Protein AF-A0A2G6KVV3-F1 (afdb_monomer_lite)

Structure (mmCIF, N/CA/C/O backbone):
data_AF-A0A2G6KVV3-F1
#
_entry.id   AF-A0A2G6KVV3-F1
#
loop_
_atom_site.group_PDB
_atom_site.id
_atom_site.type_symbol
_atom_site.label_atom_id
_atom_site.label_alt_id
_atom_site.label_comp_id
_atom_site.label_asym_id
_atom_site.label_entity_id
_atom_site.label_seq_id
_atom_site.pdbx_PDB_ins_code
_atom_site.Cartn_x
_atom_site.Cartn_y
_atom_site.Cartn_z
_atom_site.occupancy
_atom_site.B_iso_or_equiv
_atom_site.auth_seq_id
_atom_site.auth_comp_id
_atom_site.auth_asym_id
_atom_site.auth_atom_id
_atom_site.pdbx_PDB_model_num
ATOM 1 N N . MET A 1 1 ? 3.567 11.880 -24.556 1.00 54.66 1 MET A N 1
ATOM 2 C CA . MET A 1 1 ? 2.938 10.608 -24.126 1.00 54.66 1 MET A CA 1
ATOM 3 C C . MET A 1 1 ? 2.765 10.508 -22.610 1.00 54.66 1 MET A C 1
ATOM 5 O O . MET A 1 1 ? 1.659 10.240 -22.166 1.00 54.66 1 MET A O 1
ATOM 9 N N . THR A 1 2 ? 3.787 10.798 -21.799 1.00 61.81 2 THR A N 1
ATOM 10 C CA . THR A 1 2 ? 3.708 10.723 -20.322 1.00 61.81 2 THR A CA 1
ATOM 11 C C . THR A 1 2 ? 2.673 11.666 -19.694 1.00 61.81 2 THR A C 1
ATOM 13 O O . THR A 1 2 ? 1.927 11.242 -18.823 1.00 61.81 2 THR A O 1
ATOM 16 N N . VAL A 1 3 ? 2.549 12.910 -20.173 1.00 68.25 3 VAL A N 1
ATOM 17 C CA . VAL A 1 3 ? 1.549 13.878 -19.667 1.00 68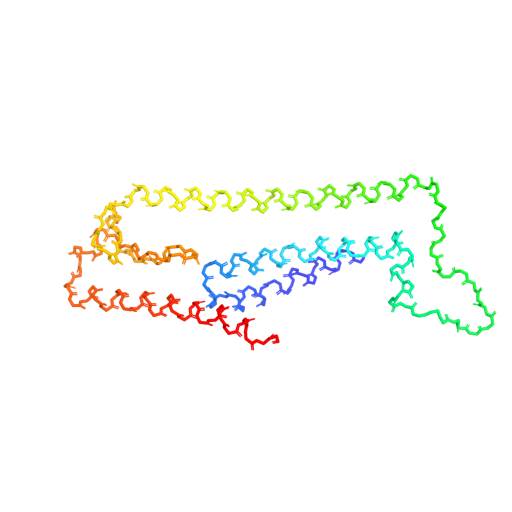.25 3 VAL A CA 1
ATOM 18 C C . VAL A 1 3 ? 0.112 13.406 -19.916 1.00 68.25 3 VAL A C 1
ATOM 20 O O . VAL A 1 3 ? -0.732 13.504 -19.029 1.00 68.25 3 VAL A O 1
ATOM 23 N N . VAL A 1 4 ? -0.154 12.827 -21.091 1.00 72.44 4 VAL A N 1
ATOM 24 C CA . VAL A 1 4 ? -1.471 12.272 -21.446 1.00 72.44 4 VAL A CA 1
ATOM 25 C C . VAL A 1 4 ? -1.809 11.081 -20.552 1.00 72.44 4 VAL A C 1
ATOM 27 O O . VAL A 1 4 ? -2.915 11.016 -20.027 1.00 72.44 4 VAL A O 1
ATOM 30 N N . ALA A 1 5 ? -0.848 10.186 -20.302 1.00 67.88 5 ALA A N 1
ATOM 31 C CA . ALA A 1 5 ? -1.025 9.059 -19.387 1.00 67.88 5 ALA A CA 1
ATOM 32 C C . ALA A 1 5 ? -1.279 9.513 -17.937 1.00 67.88 5 ALA A C 1
ATOM 34 O O . ALA A 1 5 ? -2.155 8.967 -17.266 1.00 67.88 5 ALA A O 1
ATOM 35 N N . SER A 1 6 ? -0.572 10.545 -17.465 1.00 71.50 6 SER A N 1
ATOM 36 C CA . SER A 1 6 ? -0.787 11.127 -16.134 1.00 71.50 6 SER A CA 1
ATOM 37 C C . SER A 1 6 ? -2.170 11.768 -15.996 1.00 71.50 6 SER A C 1
ATOM 39 O O . SER A 1 6 ? -2.826 11.578 -14.974 1.00 71.50 6 SER A O 1
ATOM 41 N N . LEU A 1 7 ? -2.648 12.475 -17.026 1.00 78.25 7 LEU A N 1
ATOM 42 C CA . LEU A 1 7 ? -3.992 13.065 -17.058 1.00 78.25 7 LEU A CA 1
ATOM 43 C C . LEU A 1 7 ? -5.090 11.996 -17.100 1.00 78.25 7 LEU A C 1
ATOM 45 O O . LEU A 1 7 ? -6.064 12.090 -16.355 1.00 78.25 7 LEU A O 1
ATOM 49 N N . LEU A 1 8 ? -4.910 10.945 -17.905 1.00 82.00 8 LEU A N 1
ATOM 50 C CA . LEU A 1 8 ? -5.819 9.795 -17.946 1.00 82.00 8 LEU A CA 1
ATOM 51 C C . LEU A 1 8 ? -5.883 9.089 -16.589 1.00 82.00 8 LEU A C 1
ATOM 53 O O . LEU A 1 8 ? -6.966 8.787 -16.096 1.00 82.00 8 LEU A O 1
ATOM 57 N N . SER A 1 9 ? -4.732 8.886 -15.948 1.00 76.31 9 SER A N 1
ATOM 58 C CA . SER A 1 9 ? -4.656 8.295 -14.612 1.00 76.31 9 SER A CA 1
ATOM 59 C C . SER A 1 9 ? -5.296 9.201 -13.549 1.00 76.31 9 SER A C 1
ATOM 61 O O . SER A 1 9 ? -5.998 8.722 -12.660 1.00 76.31 9 SER A O 1
ATOM 63 N N . ALA A 1 10 ? -5.159 10.524 -13.657 1.00 80.81 10 ALA A N 1
ATOM 64 C CA . ALA A 1 10 ? -5.866 11.456 -12.780 1.00 80.81 10 ALA A CA 1
ATOM 65 C C . ALA A 1 10 ? -7.394 11.398 -12.980 1.00 80.81 10 ALA A C 1
ATOM 67 O O . ALA A 1 10 ? -8.140 11.420 -12.001 1.00 80.81 10 ALA A O 1
ATOM 68 N N . ALA A 1 11 ? -7.861 11.255 -14.224 1.00 84.69 11 ALA A N 1
ATOM 69 C CA . ALA A 1 11 ? -9.282 11.142 -14.557 1.00 84.69 11 ALA A CA 1
ATOM 70 C C . ALA A 1 11 ? -9.900 9.790 -14.145 1.00 84.69 11 ALA A C 1
ATOM 72 O O . ALA A 1 11 ? -11.065 9.734 -13.748 1.00 84.69 11 ALA A O 1
ATOM 73 N N . LEU A 1 12 ? -9.122 8.703 -14.181 1.00 83.06 12 LEU A N 1
ATOM 74 C CA . LEU A 1 12 ? -9.544 7.360 -13.759 1.00 83.06 12 LEU A CA 1
ATOM 75 C C . LEU A 1 12 ? -9.548 7.188 -12.233 1.00 83.06 12 LEU A C 1
ATOM 77 O O . LEU A 1 12 ? -10.347 6.413 -11.694 1.00 83.06 12 LEU A O 1
ATOM 81 N N . TYR A 1 13 ? -8.710 7.942 -11.516 1.00 82.12 13 TYR A N 1
ATOM 82 C CA . TYR A 1 13 ? -8.614 7.880 -10.059 1.00 82.12 13 TYR A CA 1
ATOM 83 C C . TYR A 1 13 ? -9.946 8.084 -9.314 1.00 82.12 13 TYR A C 1
ATOM 85 O O . TYR A 1 13 ? -10.214 7.288 -8.419 1.00 82.12 13 TYR A O 1
ATOM 93 N N . PRO A 1 14 ? -10.822 9.065 -9.617 1.00 82.19 14 PRO A N 1
ATOM 94 C CA . PRO A 1 14 ? -12.097 9.219 -8.906 1.00 82.19 14 PRO A CA 1
ATOM 95 C C . PRO A 1 14 ? -13.048 8.030 -9.099 1.00 82.19 14 PRO A C 1
ATOM 97 O O . PRO A 1 14 ? -13.785 7.680 -8.174 1.00 82.19 14 PRO A O 1
ATOM 100 N N . VAL A 1 15 ? -13.024 7.381 -10.266 1.00 83.56 15 VAL A N 1
ATOM 101 C CA . VAL A 1 15 ? -13.823 6.174 -10.540 1.00 83.56 15 VAL A CA 1
ATOM 102 C C . VAL A 1 15 ? -13.285 4.999 -9.727 1.00 83.56 15 VAL A C 1
ATOM 104 O O . VAL A 1 15 ? -14.036 4.349 -8.997 1.00 83.56 15 VAL A O 1
ATOM 107 N N . PHE A 1 16 ? -11.967 4.798 -9.757 1.00 81.31 16 PHE A N 1
ATOM 108 C CA . PHE A 1 16 ? -11.290 3.792 -8.943 1.00 81.31 16 PHE A CA 1
ATOM 109 C C . PHE A 1 16 ? -11.515 4.027 -7.441 1.00 81.31 16 PHE A C 1
ATOM 111 O O . PHE A 1 16 ? -11.882 3.114 -6.701 1.00 81.31 16 PHE A O 1
ATOM 118 N N . ALA A 1 17 ? -11.378 5.278 -6.995 1.00 77.88 17 ALA A N 1
ATOM 119 C CA . ALA A 1 17 ? -11.575 5.701 -5.618 1.00 77.88 17 ALA A CA 1
ATOM 120 C C . ALA A 1 17 ? -13.004 5.428 -5.143 1.00 77.88 17 ALA A C 1
ATOM 122 O O . ALA A 1 17 ? -13.172 4.993 -4.006 1.00 77.88 17 ALA A O 1
ATOM 123 N N . ARG A 1 18 ? -14.021 5.634 -5.996 1.00 81.81 18 ARG A N 1
ATOM 124 C CA . ARG A 1 18 ? -15.415 5.269 -5.697 1.00 81.81 18 ARG A CA 1
ATOM 125 C C . ARG A 1 18 ? -15.584 3.759 -5.537 1.00 81.81 18 ARG A C 1
ATOM 127 O O . ARG A 1 18 ? -16.177 3.348 -4.543 1.00 81.81 18 ARG A O 1
ATOM 134 N N . GLY A 1 19 ? -15.015 2.955 -6.437 1.00 78.88 19 GLY A N 1
ATOM 135 C CA . GLY A 1 19 ? -15.100 1.489 -6.379 1.00 78.88 19 GLY A CA 1
ATOM 136 C C . GLY A 1 19 ? -14.481 0.893 -5.111 1.00 78.88 19 GLY A C 1
ATOM 137 O O . GLY A 1 19 ? -15.031 -0.033 -4.520 1.00 78.88 19 GLY A O 1
ATOM 138 N N . ILE A 1 20 ? -13.387 1.477 -4.613 1.00 80.50 20 ILE A N 1
ATOM 139 C CA . ILE A 1 20 ? -12.729 0.986 -3.394 1.00 80.50 20 ILE A CA 1
ATOM 140 C C . ILE A 1 20 ? -13.376 1.485 -2.091 1.00 80.50 20 ILE A C 1
ATOM 142 O O . ILE A 1 20 ? -12.954 1.056 -1.020 1.00 80.50 20 ILE A O 1
ATOM 146 N N . ARG A 1 21 ? -14.384 2.377 -2.114 1.00 75.94 21 ARG A N 1
ATOM 147 C CA . ARG A 1 21 ? -14.988 2.915 -0.869 1.00 75.94 21 ARG A CA 1
ATOM 148 C C . ARG A 1 21 ? -15.628 1.838 0.001 1.00 75.94 21 ARG A C 1
ATOM 150 O O . ARG A 1 21 ? -15.573 1.974 1.219 1.00 75.94 21 ARG A O 1
ATOM 157 N N . GLN A 1 22 ? -16.181 0.796 -0.614 1.00 76.31 22 GLN A N 1
ATOM 158 C CA . GLN A 1 22 ? -16.839 -0.318 0.077 1.00 76.31 22 GLN A CA 1
ATOM 159 C C . GLN A 1 22 ? -15.849 -1.372 0.603 1.00 76.31 22 GLN A C 1
ATOM 161 O O . GLN A 1 22 ? -16.236 -2.288 1.322 1.00 76.31 22 GLN A O 1
ATOM 166 N N . LEU A 1 23 ? -14.561 -1.256 0.263 1.00 71.00 23 LEU A N 1
ATOM 167 C CA . LEU A 1 23 ? -13.532 -2.176 0.732 1.00 71.00 23 LEU A CA 1
ATOM 168 C C . LEU A 1 23 ? -13.082 -1.833 2.159 1.00 71.00 23 LEU A C 1
ATOM 170 O O . LEU A 1 23 ? -13.073 -0.673 2.579 1.00 71.00 23 LEU A O 1
ATOM 174 N N . SER A 1 24 ? -12.610 -2.851 2.882 1.00 69.06 24 SER A N 1
ATOM 175 C CA . SER A 1 24 ? -12.009 -2.680 4.209 1.00 69.06 24 SER A CA 1
ATOM 176 C C . SER A 1 24 ? -10.808 -1.723 4.177 1.00 69.06 24 SER A C 1
ATOM 178 O O . SER A 1 24 ? -10.125 -1.578 3.158 1.00 69.06 24 SER A O 1
ATOM 180 N N . ALA A 1 25 ? -10.498 -1.084 5.310 1.00 68.19 25 ALA A N 1
ATOM 181 C CA . ALA A 1 25 ? -9.413 -0.102 5.403 1.00 68.19 25 ALA A CA 1
ATOM 182 C C . ALA A 1 25 ? -8.060 -0.635 4.888 1.00 68.19 25 ALA A C 1
ATOM 184 O O . ALA A 1 25 ? -7.331 0.088 4.205 1.00 68.19 25 ALA A O 1
ATOM 185 N N . ALA A 1 26 ? -7.762 -1.912 5.148 1.00 58.53 26 ALA A N 1
ATOM 186 C CA . ALA A 1 26 ? -6.563 -2.583 4.657 1.00 58.53 26 ALA A CA 1
ATOM 187 C C . ALA A 1 26 ? -6.585 -2.799 3.135 1.00 58.53 26 ALA A C 1
ATOM 189 O O . ALA A 1 26 ? -5.598 -2.511 2.457 1.00 58.53 26 ALA A O 1
ATOM 190 N N . SER A 1 27 ? -7.710 -3.264 2.588 1.00 63.25 27 SER A N 1
ATOM 191 C CA . SER A 1 27 ? -7.869 -3.482 1.146 1.00 63.25 27 SER A CA 1
ATOM 192 C C . SER A 1 27 ? -7.827 -2.169 0.363 1.00 63.25 27 SER A C 1
ATOM 194 O O . SER A 1 27 ? -7.225 -2.119 -0.703 1.00 63.25 27 SER A O 1
ATOM 196 N N . ARG A 1 28 ? -8.364 -1.074 0.917 1.00 73.50 28 ARG A N 1
ATOM 197 C CA . ARG A 1 28 ? -8.225 0.270 0.328 1.00 73.50 28 ARG A CA 1
ATOM 198 C C . ARG A 1 28 ? -6.780 0.747 0.288 1.00 73.50 28 ARG A C 1
ATOM 200 O O . ARG A 1 28 ? -6.376 1.360 -0.694 1.00 73.50 28 ARG A O 1
ATOM 207 N N . ALA A 1 29 ? -6.017 0.501 1.354 1.00 70.88 29 ALA A N 1
ATOM 208 C CA . ALA A 1 29 ? -4.609 0.880 1.407 1.00 70.88 29 ALA A CA 1
ATOM 209 C C . ALA A 1 29 ? -3.797 0.114 0.355 1.00 70.88 29 ALA A C 1
ATOM 211 O O . ALA A 1 29 ? -3.027 0.727 -0.377 1.00 70.88 29 ALA A O 1
ATOM 212 N N . LEU A 1 30 ? -4.035 -1.194 0.222 1.00 73.94 30 LEU A N 1
ATOM 213 C CA . LEU A 1 30 ? -3.395 -2.017 -0.802 1.00 73.94 30 LEU A CA 1
ATOM 214 C C . LEU A 1 30 ? -3.824 -1.601 -2.214 1.00 73.94 30 LEU A C 1
ATOM 216 O O . LEU A 1 30 ? -2.969 -1.430 -3.070 1.00 73.94 30 LEU A O 1
ATOM 220 N N . ALA A 1 31 ? -5.114 -1.353 -2.449 1.00 74.00 31 ALA A N 1
ATOM 221 C CA . ALA A 1 31 ? -5.619 -0.915 -3.748 1.00 74.00 31 ALA A CA 1
ATOM 222 C C . ALA A 1 31 ? -5.033 0.441 -4.177 1.00 74.00 31 ALA A C 1
ATOM 224 O O . ALA A 1 31 ? -4.618 0.599 -5.321 1.00 74.00 31 ALA A O 1
ATOM 225 N N . ARG A 1 32 ? -4.927 1.406 -3.253 1.00 78.38 32 ARG A N 1
ATOM 226 C CA . ARG A 1 32 ? -4.240 2.683 -3.515 1.00 78.38 32 ARG A CA 1
ATOM 227 C C . ARG A 1 32 ? -2.760 2.486 -3.798 1.00 78.38 32 ARG A C 1
ATOM 229 O O . ARG A 1 32 ? -2.223 3.176 -4.655 1.00 78.38 32 ARG A O 1
ATOM 236 N N . LEU A 1 33 ? -2.116 1.558 -3.095 1.00 73.88 33 LEU A N 1
ATOM 237 C CA . LEU A 1 33 ? -0.707 1.263 -3.303 1.00 73.88 33 LEU A CA 1
ATOM 238 C C . LEU A 1 33 ? -0.465 0.630 -4.674 1.00 73.88 33 LEU A C 1
ATOM 240 O O . LEU A 1 33 ? 0.411 1.097 -5.385 1.00 73.88 33 LEU A O 1
ATOM 244 N N . VAL A 1 34 ? -1.289 -0.346 -5.067 1.00 76.31 34 VAL A N 1
ATOM 245 C CA . VAL A 1 34 ? -1.261 -0.979 -6.395 1.00 76.31 34 VAL A CA 1
ATOM 246 C C . VAL A 1 34 ? -1.501 0.055 -7.494 1.00 76.31 34 VAL A C 1
ATOM 248 O O . VAL A 1 34 ? -0.760 0.096 -8.475 1.00 76.31 34 VAL A O 1
ATOM 251 N N . TYR A 1 35 ? -2.489 0.934 -7.306 1.00 80.38 35 TYR A N 1
ATOM 252 C CA . TYR A 1 35 ? -2.772 2.017 -8.244 1.00 80.38 35 TYR A CA 1
ATOM 253 C C . TYR A 1 35 ? -1.585 2.975 -8.377 1.00 80.38 35 TYR A C 1
ATOM 255 O O . TYR A 1 35 ? -1.136 3.251 -9.486 1.00 80.38 35 TYR A O 1
ATOM 263 N N . ALA A 1 36 ? -1.019 3.425 -7.256 1.00 76.88 36 ALA A N 1
ATOM 264 C CA . ALA A 1 36 ? 0.142 4.311 -7.249 1.00 76.88 36 ALA A CA 1
ATOM 265 C C . ALA A 1 36 ? 1.400 3.638 -7.824 1.00 76.88 36 ALA A C 1
ATOM 267 O O . ALA A 1 36 ? 2.196 4.298 -8.486 1.00 76.88 36 ALA A O 1
ATOM 268 N N . SER A 1 37 ? 1.568 2.328 -7.618 1.00 72.38 37 SER A N 1
ATOM 269 C CA . SER A 1 37 ? 2.685 1.568 -8.178 1.00 72.38 37 SER A CA 1
ATOM 270 C C . SER A 1 37 ? 2.500 1.214 -9.651 1.00 72.38 37 SER A C 1
ATOM 272 O O . SER A 1 37 ? 3.479 0.869 -10.296 1.00 72.38 37 SER A O 1
ATOM 274 N N . SER A 1 38 ? 1.290 1.308 -10.211 1.00 76.56 38 SER A N 1
ATOM 275 C CA . SER A 1 38 ? 1.048 0.957 -11.617 1.00 76.56 38 SER A CA 1
ATOM 276 C C . SER A 1 38 ? 1.888 1.802 -12.581 1.00 76.56 38 SER A C 1
ATOM 278 O O . SER A 1 38 ? 2.507 1.256 -13.487 1.00 76.56 38 SER A O 1
ATOM 280 N N . ALA A 1 39 ? 2.001 3.111 -12.338 1.00 75.00 39 ALA A N 1
ATOM 281 C CA . ALA A 1 39 ? 2.779 4.024 -13.171 1.00 75.00 39 ALA A CA 1
ATOM 282 C C . ALA A 1 39 ? 4.286 3.686 -13.214 1.00 75.00 39 ALA A C 1
ATOM 284 O O . ALA A 1 39 ? 4.808 3.494 -14.314 1.00 75.00 39 ALA A O 1
ATOM 285 N N . PRO A 1 40 ? 5.003 3.557 -12.076 1.00 72.81 40 PRO A N 1
ATOM 286 C CA . PRO A 1 40 ? 6.408 3.159 -12.111 1.00 72.81 40 PRO A CA 1
ATOM 287 C C . PRO A 1 40 ? 6.598 1.735 -12.639 1.00 7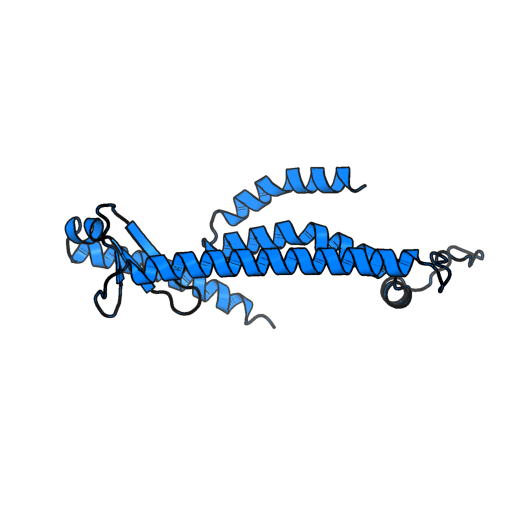2.81 40 PRO A C 1
ATOM 289 O O . PRO A 1 40 ? 7.610 1.469 -13.273 1.00 72.81 40 PRO A O 1
ATOM 292 N N . LEU A 1 41 ? 5.636 0.831 -12.436 1.00 73.06 41 LEU A N 1
ATOM 293 C CA . LEU A 1 41 ? 5.734 -0.554 -12.902 1.00 73.06 41 LEU A CA 1
ATOM 294 C C . LEU A 1 41 ? 5.573 -0.654 -14.425 1.00 73.06 41 LEU A C 1
ATOM 296 O O . LEU A 1 41 ? 6.334 -1.371 -15.066 1.00 73.06 41 LEU A O 1
ATOM 300 N N . VAL A 1 42 ? 4.662 0.126 -15.015 1.00 77.25 42 VAL A N 1
ATOM 301 C CA . VAL A 1 42 ? 4.547 0.271 -16.475 1.00 77.25 42 VAL A CA 1
ATOM 302 C C . VAL A 1 42 ? 5.803 0.921 -17.050 1.00 77.25 42 VAL A C 1
ATOM 304 O O . VAL A 1 42 ? 6.335 0.415 -18.031 1.00 77.25 42 VAL A O 1
ATOM 307 N N . ALA A 1 43 ? 6.321 1.984 -16.424 1.00 73.19 43 ALA A N 1
ATOM 308 C CA . ALA A 1 43 ? 7.557 2.632 -16.866 1.00 73.19 43 ALA A CA 1
ATOM 309 C C . ALA A 1 43 ? 8.759 1.670 -16.824 1.00 73.19 43 ALA A C 1
ATOM 311 O O . ALA A 1 43 ? 9.539 1.603 -17.776 1.00 73.19 43 ALA A O 1
ATOM 312 N N . LEU A 1 44 ? 8.874 0.881 -15.752 1.00 73.88 44 LEU A N 1
ATOM 313 C CA . LEU A 1 44 ? 9.885 -0.161 -15.607 1.00 73.88 44 LEU A CA 1
ATOM 314 C C . LEU A 1 44 ? 9.736 -1.233 -16.690 1.00 73.88 44 LEU A C 1
ATOM 316 O O . LEU A 1 44 ? 10.714 -1.581 -17.340 1.00 73.88 44 LEU A O 1
ATOM 320 N N . LEU A 1 45 ? 8.514 -1.723 -16.914 1.00 75.00 45 LEU A N 1
ATOM 321 C CA . LEU A 1 45 ? 8.227 -2.730 -17.931 1.00 75.00 45 LEU A CA 1
ATOM 322 C C . LEU A 1 45 ? 8.595 -2.226 -19.328 1.00 75.00 45 LEU A C 1
ATOM 324 O O . LEU A 1 45 ? 9.242 -2.948 -20.079 1.00 75.00 45 LEU A O 1
ATOM 328 N N . THR A 1 46 ? 8.243 -0.981 -19.661 1.00 73.88 46 THR A N 1
ATOM 329 C CA . THR A 1 46 ? 8.636 -0.368 -20.936 1.00 73.88 46 THR A CA 1
ATOM 330 C C . THR A 1 46 ? 10.144 -0.199 -21.044 1.00 73.88 46 THR A C 1
ATOM 332 O O . THR A 1 46 ? 10.697 -0.475 -22.100 1.00 73.88 46 THR A O 1
ATOM 335 N N . ALA A 1 47 ? 10.823 0.195 -19.961 1.00 72.50 47 ALA A N 1
ATOM 336 C CA . ALA A 1 47 ? 12.275 0.308 -19.957 1.00 72.50 47 ALA A CA 1
ATOM 337 C C . ALA A 1 47 ? 12.925 -1.056 -20.218 1.00 72.50 47 ALA A C 1
ATOM 339 O O . ALA A 1 47 ? 13.764 -1.143 -21.101 1.00 72.50 47 ALA A O 1
ATOM 340 N N . VAL A 1 48 ? 12.479 -2.118 -19.539 1.00 69.50 48 VAL A N 1
ATOM 341 C CA . VAL A 1 48 ? 12.979 -3.490 -19.734 1.00 69.50 48 VAL A CA 1
ATOM 342 C C . VAL A 1 48 ? 12.698 -4.008 -21.147 1.00 69.50 48 VAL A C 1
ATOM 344 O O . VAL A 1 48 ? 13.586 -4.582 -21.768 1.00 69.50 48 VAL A O 1
ATOM 347 N N . LEU A 1 49 ? 11.491 -3.793 -21.686 1.00 68.31 49 LEU A N 1
ATOM 348 C CA . LEU A 1 49 ? 11.157 -4.201 -23.059 1.00 68.31 49 LEU A CA 1
ATOM 349 C C . LEU A 1 49 ? 12.058 -3.522 -24.092 1.00 68.31 49 LEU A C 1
ATOM 351 O O . LEU A 1 49 ? 12.425 -4.134 -25.091 1.00 68.31 49 LEU A O 1
ATOM 355 N N . VAL A 1 50 ? 12.395 -2.257 -23.850 1.00 68.88 50 VAL A N 1
ATOM 356 C CA . VAL A 1 50 ? 13.238 -1.464 -24.741 1.00 68.88 50 VAL A CA 1
ATOM 357 C C . VAL A 1 50 ? 14.710 -1.848 -24.589 1.00 68.88 50 VAL A C 1
ATOM 359 O O . VAL A 1 50 ? 15.396 -2.017 -25.589 1.00 68.88 50 VAL A O 1
ATOM 362 N N . THR A 1 51 ? 15.208 -2.036 -23.366 1.00 66.19 51 THR A N 1
ATOM 363 C CA . THR A 1 51 ? 16.627 -2.333 -23.120 1.00 66.19 51 THR A CA 1
ATOM 364 C C . THR A 1 51 ? 17.000 -3.795 -23.345 1.00 66.19 51 THR A C 1
ATOM 366 O O . THR A 1 51 ? 18.180 -4.092 -23.528 1.00 66.19 51 THR A O 1
ATOM 369 N N . GLN A 1 52 ? 16.027 -4.713 -23.348 1.00 67.06 52 GLN A N 1
ATOM 370 C CA . GLN A 1 52 ? 16.277 -6.151 -23.393 1.00 67.06 52 GLN A CA 1
ATOM 371 C C . GLN A 1 52 ? 15.639 -6.795 -24.638 1.00 67.06 52 GLN A C 1
ATOM 373 O O . GLN A 1 52 ? 14.523 -7.325 -24.587 1.00 67.06 52 GLN A O 1
ATOM 378 N N . PRO A 1 53 ? 16.354 -6.803 -25.780 1.00 65.75 53 PRO A N 1
ATOM 379 C CA . PRO A 1 53 ? 15.804 -7.240 -27.064 1.00 65.75 53 PRO A CA 1
ATOM 380 C C . PRO A 1 53 ? 15.410 -8.723 -27.085 1.00 65.75 53 PRO A C 1
ATOM 382 O O . PRO A 1 53 ? 14.563 -9.122 -27.880 1.00 65.75 53 PRO A O 1
ATOM 385 N N . THR A 1 54 ? 15.976 -9.551 -26.202 1.00 66.88 54 THR A N 1
ATOM 386 C CA . THR A 1 54 ? 15.586 -10.961 -26.038 1.00 66.88 54 THR A CA 1
ATOM 387 C C . THR A 1 54 ? 14.151 -11.122 -25.535 1.00 66.88 54 THR A C 1
ATOM 389 O O . THR A 1 54 ? 13.447 -12.010 -26.007 1.00 66.88 54 THR A O 1
ATOM 392 N N . VAL A 1 55 ? 13.687 -10.245 -24.637 1.00 65.62 55 VAL A N 1
ATOM 393 C CA . VAL A 1 55 ? 12.308 -10.262 -24.115 1.00 65.62 55 VAL A CA 1
ATOM 394 C C . VAL A 1 55 ? 11.333 -9.720 -25.160 1.00 65.62 55 VAL A C 1
ATOM 396 O O . VAL A 1 55 ? 10.273 -10.303 -25.376 1.00 65.62 55 VAL A O 1
ATOM 399 N N . ALA A 1 56 ? 11.714 -8.652 -25.867 1.00 64.12 56 ALA A N 1
ATOM 400 C CA . ALA A 1 56 ? 10.911 -8.094 -26.955 1.00 64.12 56 ALA A CA 1
ATOM 401 C C . ALA A 1 56 ? 10.681 -9.106 -28.094 1.00 64.12 56 ALA A C 1
ATOM 403 O O . ALA A 1 56 ? 9.564 -9.219 -28.593 1.00 64.12 56 ALA A O 1
ATOM 404 N N . ARG A 1 57 ? 11.706 -9.897 -28.452 1.00 66.00 57 ARG A N 1
ATOM 405 C CA . ARG A 1 57 ? 11.606 -10.967 -29.465 1.00 66.00 57 ARG A CA 1
ATOM 406 C C . ARG A 1 57 ? 10.641 -12.092 -29.087 1.00 66.00 57 ARG A C 1
ATOM 408 O O . ARG A 1 57 ? 10.121 -12.754 -29.977 1.00 66.00 57 ARG A O 1
ATOM 415 N N . LEU A 1 58 ? 10.414 -12.325 -27.794 1.00 69.38 58 LEU A N 1
ATOM 416 C CA . LEU A 1 58 ? 9.467 -13.339 -27.326 1.00 69.38 58 LEU A CA 1
ATOM 417 C C . LEU A 1 58 ? 8.009 -12.867 -27.463 1.00 69.38 58 LEU A C 1
ATOM 419 O O . LEU A 1 58 ? 7.119 -13.677 -27.697 1.00 69.38 58 LEU A O 1
ATOM 423 N N . LEU A 1 59 ? 7.769 -11.560 -27.304 1.00 67.38 59 LEU A N 1
ATOM 424 C CA . LEU A 1 59 ? 6.433 -10.952 -27.354 1.00 67.38 59 LEU A CA 1
ATOM 425 C C . LEU A 1 59 ? 6.011 -10.530 -28.765 1.00 67.38 59 LEU A C 1
ATOM 427 O O . LEU A 1 59 ? 4.822 -10.537 -29.076 1.00 67.38 59 LEU A O 1
ATOM 431 N N . ILE A 1 60 ? 6.972 -10.128 -29.596 1.00 64.88 60 ILE A N 1
ATOM 432 C CA . ILE A 1 60 ? 6.741 -9.660 -30.960 1.00 64.88 60 ILE A CA 1
ATOM 433 C C . ILE A 1 60 ? 7.486 -10.624 -31.890 1.00 64.88 60 ILE A C 1
ATOM 435 O O . ILE A 1 60 ? 8.704 -10.489 -32.048 1.00 64.88 60 ILE A O 1
ATOM 439 N N . PRO A 1 61 ? 6.796 -11.619 -32.480 1.00 64.25 61 PRO A N 1
ATOM 440 C CA . PRO A 1 61 ? 7.425 -12.521 -33.432 1.00 64.25 61 PRO A CA 1
ATOM 441 C C . PRO A 1 61 ? 7.966 -11.715 -34.614 1.00 64.25 61 PRO A C 1
ATOM 443 O O . PRO A 1 61 ? 7.354 -10.734 -35.046 1.00 64.25 61 PRO A O 1
ATOM 446 N N . ALA A 1 62 ? 9.131 -12.118 -35.121 1.00 65.00 62 ALA A N 1
ATOM 447 C CA . ALA A 1 62 ? 9.745 -11.474 -36.272 1.00 65.00 62 ALA A CA 1
ATOM 448 C C . ALA A 1 62 ? 8.769 -11.503 -37.457 1.00 65.00 62 ALA A C 1
ATOM 450 O O . ALA A 1 62 ? 8.406 -12.569 -37.947 1.00 65.00 62 ALA A O 1
ATOM 451 N N . HIS A 1 63 ? 8.334 -10.327 -37.896 1.00 64.69 63 HIS A N 1
ATOM 452 C CA . HIS A 1 63 ? 7.543 -10.145 -39.104 1.00 64.69 63 HIS A CA 1
ATOM 453 C C . HIS A 1 63 ? 8.180 -9.017 -39.913 1.00 64.69 63 HIS A C 1
ATOM 455 O O . HIS A 1 63 ? 8.531 -7.979 -39.354 1.00 64.69 63 HIS A O 1
ATOM 461 N N . CYS A 1 64 ? 8.360 -9.236 -41.216 1.00 66.56 64 CYS A N 1
ATOM 462 C CA . CYS A 1 64 ? 8.760 -8.188 -42.153 1.00 66.56 64 CYS A CA 1
ATOM 463 C C . CYS A 1 64 ? 7.501 -7.685 -42.875 1.00 66.56 64 CYS A C 1
ATOM 465 O O . CYS A 1 64 ? 6.675 -8.482 -43.324 1.00 66.56 64 CYS A O 1
ATOM 467 N N . HIS A 1 65 ? 7.345 -6.366 -43.005 1.00 63.97 65 HIS A N 1
ATOM 468 C CA . HIS A 1 65 ? 6.373 -5.783 -43.931 1.00 63.97 65 HIS A CA 1
ATOM 469 C C . HIS A 1 65 ? 7.012 -5.706 -45.332 1.00 63.97 65 HIS A C 1
ATOM 471 O O . HIS A 1 65 ? 7.567 -4.678 -45.711 1.00 63.97 65 HIS A O 1
ATOM 477 N N . GLY A 1 66 ? 6.962 -6.811 -46.088 1.00 68.25 66 GLY A N 1
ATOM 478 C CA . GLY A 1 66 ? 7.545 -6.931 -47.439 1.00 68.25 66 GLY A CA 1
ATOM 479 C C . GLY A 1 66 ? 9.033 -7.318 -47.453 1.00 68.25 66 GLY A C 1
ATOM 480 O O . GLY A 1 66 ? 9.526 -7.897 -46.489 1.00 68.25 66 GLY A O 1
ATOM 481 N N . ASP A 1 67 ? 9.751 -6.978 -48.533 1.00 64.31 67 ASP A N 1
ATOM 482 C CA . ASP A 1 67 ? 11.174 -7.336 -48.746 1.00 64.31 67 ASP A CA 1
ATOM 483 C C . ASP A 1 67 ? 12.172 -6.466 -47.959 1.00 64.31 67 ASP A C 1
ATOM 485 O O . ASP A 1 67 ? 13.379 -6.713 -47.952 1.00 64.31 67 ASP A O 1
ATOM 489 N N . GLN A 1 68 ? 11.690 -5.435 -47.264 1.00 57.00 68 GLN A N 1
ATOM 490 C CA . GLN A 1 68 ? 12.525 -4.586 -46.418 1.00 57.00 68 GLN A CA 1
ATOM 491 C C . GLN A 1 68 ? 12.612 -5.167 -45.007 1.00 57.00 68 GLN A C 1
ATOM 493 O O . GLN A 1 68 ? 12.004 -4.666 -44.063 1.00 57.00 68 GLN A O 1
ATOM 498 N N . CYS A 1 69 ? 13.421 -6.212 -44.846 1.00 62.28 69 CYS A N 1
ATOM 499 C CA . CYS A 1 69 ? 13.851 -6.664 -43.526 1.00 62.28 69 CYS A CA 1
ATOM 500 C C . CYS A 1 69 ? 14.982 -5.748 -43.009 1.00 62.28 69 CYS A C 1
ATOM 502 O O . CYS A 1 69 ? 16.148 -6.129 -42.940 1.00 62.28 69 CYS A O 1
ATOM 504 N N . GLY A 1 70 ? 14.639 -4.494 -42.701 1.00 60.84 70 GLY A N 1
ATOM 505 C CA . GLY A 1 70 ? 15.521 -3.528 -42.040 1.00 60.84 70 GLY A CA 1
ATOM 506 C C . GLY A 1 70 ? 15.353 -3.566 -40.521 1.00 60.84 70 GLY A C 1
ATOM 507 O O . GLY A 1 70 ? 14.289 -3.914 -40.016 1.00 60.84 70 GLY A O 1
ATOM 508 N N . ALA A 1 71 ? 16.395 -3.209 -39.767 1.00 52.47 71 ALA A N 1
ATOM 509 C CA . ALA A 1 71 ? 16.377 -3.267 -38.306 1.00 52.47 71 ALA A CA 1
ATOM 510 C C . ALA A 1 71 ? 15.291 -2.356 -37.697 1.00 52.47 71 ALA A C 1
ATOM 512 O O . ALA A 1 71 ? 15.498 -1.164 -37.496 1.00 52.47 71 ALA A O 1
ATOM 513 N N . HIS A 1 72 ? 14.145 -2.933 -37.330 1.00 58.12 72 HIS A N 1
ATOM 514 C CA . HIS A 1 72 ? 13.218 -2.321 -36.366 1.00 58.12 72 HIS A CA 1
ATOM 515 C C . HIS A 1 72 ? 13.721 -2.487 -34.924 1.00 58.12 72 HIS A C 1
ATOM 517 O O . HIS A 1 72 ? 13.161 -1.913 -33.993 1.00 58.12 72 HIS A O 1
ATOM 523 N N . ALA A 1 73 ? 14.756 -3.310 -34.725 1.00 53.03 73 ALA A N 1
ATOM 524 C CA . ALA A 1 73 ? 15.415 -3.442 -33.442 1.00 53.03 73 ALA A CA 1
ATOM 525 C C . ALA A 1 73 ? 16.115 -2.113 -33.139 1.00 53.03 73 ALA A C 1
ATOM 527 O O . ALA A 1 73 ? 16.961 -1.699 -33.935 1.00 53.03 73 ALA A O 1
ATOM 528 N N . PRO A 1 74 ? 15.788 -1.435 -32.028 1.00 54.44 74 PRO A N 1
ATOM 529 C CA . PRO A 1 74 ? 16.548 -0.269 -31.630 1.00 54.44 74 PRO A CA 1
ATOM 530 C C . PRO A 1 74 ? 18.010 -0.698 -31.469 1.00 54.44 74 PRO A C 1
ATOM 532 O O . PRO A 1 74 ? 18.343 -1.546 -30.639 1.00 54.44 74 PRO A O 1
ATOM 535 N N . VAL A 1 75 ? 18.869 -0.179 -32.346 1.00 55.41 75 VAL A N 1
ATOM 536 C CA . VAL A 1 75 ? 20.301 -0.477 -32.361 1.00 55.41 75 VAL A CA 1
ATOM 537 C C . VAL A 1 75 ? 20.923 0.272 -31.189 1.00 55.41 75 VAL A C 1
ATOM 539 O O . VAL A 1 75 ? 21.458 1.367 -31.333 1.00 55.41 75 VAL A O 1
ATOM 542 N N . TYR A 1 76 ? 20.803 -0.291 -29.991 1.00 55.78 76 TYR A N 1
ATOM 543 C CA . TYR A 1 76 ? 21.640 0.113 -28.875 1.00 55.78 76 TYR A CA 1
ATOM 544 C C . TYR A 1 76 ? 22.996 -0.537 -29.104 1.00 55.78 76 TYR A C 1
ATOM 546 O O . TYR A 1 76 ? 23.111 -1.762 -29.073 1.00 55.78 76 TYR A O 1
ATOM 554 N N . ALA A 1 77 ? 24.018 0.275 -29.373 1.00 54.19 77 ALA A N 1
ATOM 555 C CA . ALA A 1 77 ? 25.385 -0.216 -29.322 1.00 54.19 77 ALA A CA 1
ATOM 556 C C . ALA A 1 77 ? 25.582 -0.890 -27.945 1.00 54.19 77 ALA A C 1
ATOM 558 O O . ALA A 1 77 ? 25.238 -0.269 -26.928 1.00 54.19 77 ALA A O 1
ATOM 559 N N . PRO A 1 78 ? 26.069 -2.143 -27.891 1.00 55.09 78 PRO A N 1
ATOM 560 C CA . PRO A 1 78 ? 26.190 -2.916 -26.651 1.00 55.09 78 PRO A CA 1
ATOM 561 C C . PRO A 1 78 ? 27.075 -2.233 -25.589 1.00 55.09 78 PRO A C 1
ATOM 563 O O . PRO A 1 78 ? 26.970 -2.564 -24.413 1.00 55.09 78 PRO A O 1
ATOM 566 N N . ASP A 1 79 ? 27.841 -1.209 -25.984 1.00 56.50 79 ASP A N 1
ATOM 567 C CA . ASP A 1 79 ? 28.745 -0.420 -25.137 1.00 56.50 79 ASP A CA 1
ATOM 568 C C . ASP A 1 79 ? 28.146 0.918 -24.656 1.00 56.50 79 ASP A C 1
ATOM 570 O O . ASP A 1 79 ? 28.845 1.801 -24.153 1.00 56.50 79 ASP A O 1
ATOM 574 N N . SER A 1 80 ? 26.842 1.132 -24.842 1.00 62.69 80 SER A N 1
ATOM 575 C CA . SER A 1 80 ? 26.227 2.427 -24.554 1.00 62.69 80 SER A CA 1
ATOM 576 C C . SER A 1 80 ? 25.982 2.625 -23.054 1.00 62.69 80 SER A C 1
ATOM 578 O O . SER A 1 80 ? 25.102 2.018 -22.445 1.00 62.69 80 SER A O 1
ATOM 580 N N . LEU A 1 81 ? 26.709 3.581 -22.468 1.00 71.06 81 LEU A N 1
ATOM 581 C CA . LEU A 1 81 ? 26.519 4.141 -21.120 1.00 71.06 81 LEU A CA 1
ATOM 582 C C . LEU A 1 81 ? 25.033 4.415 -20.770 1.00 71.06 81 LEU A C 1
ATOM 584 O O . LEU A 1 81 ? 24.645 4.415 -19.603 1.00 71.06 81 LEU A O 1
ATOM 588 N N . MET A 1 82 ? 24.190 4.624 -21.788 1.00 67.25 82 MET A N 1
ATOM 589 C CA . MET A 1 82 ? 22.743 4.812 -21.667 1.00 67.25 82 MET A CA 1
ATOM 590 C C . MET A 1 82 ? 21.990 3.580 -21.145 1.00 67.25 82 MET A C 1
ATOM 592 O O . MET A 1 82 ? 21.073 3.753 -20.345 1.00 67.25 82 MET A O 1
ATOM 596 N N . LEU A 1 83 ? 22.365 2.357 -21.542 1.00 69.62 83 LEU A N 1
ATOM 597 C CA . LEU A 1 83 ? 21.765 1.120 -21.013 1.00 69.62 83 LEU A CA 1
ATOM 598 C C . LEU A 1 83 ? 22.055 0.978 -19.516 1.00 69.62 83 LEU A C 1
ATOM 600 O O . LEU A 1 83 ? 21.152 0.689 -18.727 1.00 69.62 83 LEU A O 1
ATOM 604 N N . LEU A 1 84 ? 23.297 1.268 -19.120 1.00 73.00 84 LEU A N 1
ATOM 605 C CA . LEU A 1 84 ? 23.721 1.281 -17.722 1.00 73.00 84 LEU A CA 1
ATOM 606 C C . LEU A 1 84 ? 22.974 2.358 -16.920 1.00 73.00 84 LEU A C 1
ATOM 608 O O . LEU A 1 84 ? 22.469 2.084 -15.832 1.00 73.00 84 LEU A O 1
ATOM 612 N N . GLY A 1 85 ? 22.848 3.565 -17.480 1.00 77.50 85 GLY A N 1
ATOM 613 C CA . GLY A 1 85 ? 22.096 4.664 -16.875 1.00 77.50 85 GLY A CA 1
ATOM 614 C C . GLY A 1 85 ? 20.610 4.340 -16.703 1.00 77.50 85 GLY A C 1
ATOM 615 O O . GLY A 1 85 ? 20.050 4.558 -15.629 1.00 77.50 85 GLY A O 1
ATOM 616 N N . ALA A 1 86 ? 19.973 3.751 -17.719 1.00 72.06 86 ALA A N 1
ATOM 617 C CA . ALA A 1 86 ? 18.576 3.332 -17.648 1.00 72.06 86 ALA A CA 1
ATOM 618 C C . ALA A 1 86 ? 18.365 2.221 -16.610 1.00 72.06 86 ALA A C 1
ATOM 620 O O . ALA A 1 86 ? 17.423 2.302 -15.817 1.00 72.06 86 ALA A O 1
ATOM 621 N N . ALA A 1 87 ? 19.252 1.221 -16.556 1.00 71.94 87 ALA A N 1
ATOM 622 C CA . ALA A 1 87 ? 19.227 0.164 -15.543 1.00 71.94 87 ALA A CA 1
ATOM 623 C C . ALA A 1 87 ? 19.409 0.727 -14.122 1.00 71.94 87 ALA A C 1
ATOM 625 O O . ALA A 1 87 ? 18.694 0.344 -13.195 1.00 71.94 87 ALA A O 1
ATOM 626 N N . PHE A 1 88 ? 20.318 1.688 -13.948 1.00 80.25 88 PHE A N 1
ATOM 627 C CA . PHE A 1 88 ? 20.546 2.336 -12.660 1.00 80.25 88 PHE A CA 1
ATOM 628 C C . PHE A 1 88 ? 19.329 3.147 -12.202 1.00 80.25 88 PHE A C 1
ATOM 630 O O . PHE A 1 88 ? 18.866 2.975 -11.077 1.00 80.25 88 PHE A O 1
ATOM 637 N N . ILE A 1 89 ? 18.764 3.985 -13.079 1.00 79.38 89 ILE A N 1
ATOM 638 C CA . ILE A 1 89 ? 17.586 4.810 -12.766 1.00 79.38 89 ILE A CA 1
ATOM 639 C C . ILE A 1 89 ? 16.378 3.929 -12.439 1.00 79.38 89 ILE A C 1
ATOM 641 O O . ILE A 1 89 ? 15.685 4.174 -11.452 1.00 79.38 89 ILE A O 1
ATOM 645 N N . SER A 1 90 ? 16.134 2.892 -13.241 1.00 72.94 90 SER A N 1
ATOM 646 C CA . SER A 1 90 ? 15.021 1.962 -13.029 1.00 72.94 90 SER A CA 1
ATOM 647 C C . SER A 1 90 ? 15.164 1.188 -11.713 1.00 72.94 90 SER A C 1
ATOM 649 O O . SER A 1 90 ? 14.207 1.124 -10.939 1.00 72.94 90 SER A O 1
ATOM 651 N N . SER A 1 91 ? 16.368 0.698 -11.400 1.00 75.62 91 SER A N 1
ATOM 652 C CA . SER A 1 91 ? 16.679 0.059 -10.116 1.00 75.62 91 SER A CA 1
ATOM 653 C C . SER A 1 91 ? 16.516 1.020 -8.932 1.00 75.62 91 SER A C 1
ATOM 655 O O . SER A 1 91 ? 15.865 0.682 -7.942 1.00 75.62 91 SER A O 1
ATOM 657 N N . ALA A 1 92 ? 17.016 2.254 -9.047 1.00 81.56 92 ALA A N 1
ATOM 658 C CA . ALA A 1 92 ? 16.897 3.274 -8.007 1.00 81.56 92 ALA A CA 1
ATOM 659 C C . ALA A 1 92 ? 15.431 3.654 -7.733 1.00 81.56 92 ALA A C 1
ATOM 661 O O . ALA A 1 92 ? 15.028 3.768 -6.573 1.00 81.56 92 ALA A O 1
ATOM 662 N N . LEU A 1 93 ? 14.609 3.791 -8.780 1.00 78.12 93 LEU A N 1
ATOM 663 C CA . LEU A 1 93 ? 13.168 4.021 -8.643 1.00 78.12 93 LEU A CA 1
ATOM 664 C C . LEU A 1 93 ? 12.478 2.858 -7.929 1.00 78.12 93 LEU A C 1
ATOM 666 O O . LEU A 1 93 ? 11.673 3.079 -7.022 1.00 78.12 93 LEU A O 1
ATOM 670 N N . LEU A 1 94 ? 12.802 1.623 -8.314 1.00 77.19 94 LEU A N 1
ATOM 671 C CA . LEU A 1 94 ? 12.227 0.428 -7.705 1.00 77.19 94 LEU A CA 1
ATOM 672 C C . LEU A 1 94 ? 12.607 0.321 -6.224 1.00 77.19 94 LEU A C 1
ATOM 674 O O . LEU A 1 94 ? 11.757 0.047 -5.374 1.00 77.19 94 LEU A O 1
ATOM 678 N N . PHE A 1 95 ? 13.865 0.626 -5.906 1.00 81.25 95 PHE A N 1
ATOM 679 C CA . PHE A 1 95 ? 14.366 0.690 -4.540 1.00 81.25 95 PHE A CA 1
ATOM 680 C C . PHE A 1 95 ? 13.652 1.772 -3.720 1.00 81.25 95 PHE A C 1
ATOM 682 O O . PHE A 1 95 ? 13.220 1.508 -2.598 1.00 81.25 95 PHE A O 1
ATOM 689 N N . LEU A 1 96 ? 13.438 2.964 -4.286 1.00 82.56 96 LEU A N 1
ATOM 690 C CA . LEU A 1 96 ? 12.705 4.045 -3.624 1.00 82.56 96 LEU A CA 1
ATOM 691 C C . LEU A 1 96 ? 11.248 3.655 -3.334 1.00 82.56 96 LEU A C 1
ATOM 693 O O . LEU A 1 96 ? 10.759 3.876 -2.224 1.00 82.56 96 LEU A O 1
ATOM 697 N N . VAL A 1 97 ? 10.557 3.036 -4.297 1.00 77.75 97 VAL A N 1
ATOM 698 C CA . VAL A 1 97 ? 9.187 2.526 -4.104 1.00 77.75 97 VAL A CA 1
ATOM 699 C C . VAL A 1 97 ? 9.151 1.478 -2.992 1.00 77.75 97 VAL A C 1
ATOM 701 O O . VAL A 1 97 ? 8.287 1.543 -2.112 1.00 77.75 97 VAL A O 1
ATOM 704 N N . LEU A 1 98 ? 10.114 0.553 -2.976 1.00 78.12 98 LEU A N 1
ATOM 705 C CA . LEU A 1 98 ? 10.230 -0.458 -1.928 1.00 78.12 98 LEU A CA 1
ATOM 706 C C . LEU A 1 98 ? 10.470 0.177 -0.550 1.00 78.12 98 LEU A C 1
ATOM 708 O O . LEU A 1 98 ? 9.820 -0.205 0.425 1.00 78.12 98 LEU A O 1
ATOM 712 N N . LEU A 1 99 ? 11.350 1.178 -0.459 1.00 82.12 99 LEU A N 1
ATOM 713 C CA . LEU A 1 99 ? 11.604 1.918 0.777 1.00 82.12 99 LEU A CA 1
ATOM 714 C C . LEU A 1 99 ? 10.352 2.641 1.279 1.00 82.12 99 LEU A C 1
ATOM 716 O O . LEU A 1 99 ? 10.031 2.543 2.466 1.00 82.12 99 LEU A O 1
ATOM 720 N N . MET A 1 100 ? 9.617 3.320 0.395 1.00 75.38 100 MET A N 1
ATOM 721 C CA . MET A 1 100 ? 8.360 3.989 0.749 1.00 75.38 100 MET A CA 1
ATOM 722 C C . MET A 1 100 ? 7.318 2.990 1.260 1.00 75.38 100 MET A C 1
ATOM 724 O O . MET A 1 100 ? 6.675 3.239 2.284 1.00 75.38 100 MET A O 1
ATOM 728 N N . LEU A 1 101 ? 7.193 1.832 0.605 1.00 73.25 101 LEU A N 1
ATOM 729 C CA . LEU A 1 101 ? 6.307 0.752 1.036 1.00 73.25 101 LEU A CA 1
ATOM 730 C C . LEU A 1 101 ? 6.701 0.221 2.422 1.00 73.25 101 LEU A C 1
ATOM 732 O O . LEU A 1 101 ? 5.851 0.111 3.311 1.00 73.25 101 LEU A O 1
ATOM 736 N N . LEU A 1 102 ? 7.986 -0.068 2.638 1.00 75.75 102 LEU A N 1
ATOM 737 C CA . LEU A 1 102 ? 8.503 -0.532 3.927 1.00 75.75 102 LEU A CA 1
ATOM 738 C C . LEU A 1 102 ? 8.295 0.510 5.027 1.00 75.75 102 LEU A C 1
ATOM 740 O O . LEU A 1 102 ? 7.920 0.157 6.148 1.00 75.75 102 LEU A O 1
ATOM 744 N N . TRP A 1 103 ? 8.501 1.790 4.724 1.00 74.06 103 TRP A N 1
ATOM 745 C CA . TRP A 1 103 ? 8.277 2.880 5.666 1.00 74.06 103 TRP A CA 1
ATOM 746 C C . TRP A 1 103 ? 6.798 3.016 6.033 1.00 74.06 103 TRP A C 1
ATOM 748 O O . TRP A 1 103 ? 6.469 3.065 7.221 1.00 74.06 103 TRP A O 1
ATOM 758 N N . ALA A 1 104 ? 5.896 2.978 5.050 1.00 73.44 104 ALA A N 1
ATOM 759 C CA . ALA A 1 104 ? 4.453 3.002 5.280 1.00 73.44 104 ALA A CA 1
ATOM 760 C C . ALA A 1 104 ? 3.988 1.802 6.125 1.00 73.44 104 ALA A C 1
ATOM 762 O O . ALA A 1 104 ? 3.253 1.975 7.100 1.00 73.44 104 ALA A O 1
ATOM 763 N N . LEU A 1 105 ? 4.483 0.596 5.822 1.00 72.00 105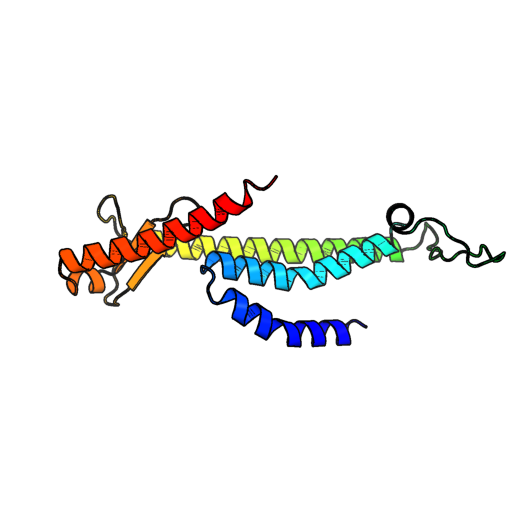 LEU A N 1
ATOM 764 C CA . LEU A 1 105 ? 4.220 -0.617 6.604 1.00 72.00 105 LEU A CA 1
ATOM 765 C C . LEU A 1 105 ? 4.730 -0.492 8.043 1.00 72.00 105 LEU A C 1
ATOM 767 O O . LEU A 1 105 ? 4.010 -0.831 8.984 1.00 72.00 105 LEU A O 1
ATOM 771 N N . ARG A 1 106 ? 5.955 0.009 8.237 1.00 73.88 106 ARG A N 1
ATOM 772 C CA . ARG A 1 106 ? 6.530 0.240 9.571 1.00 73.88 106 ARG A CA 1
ATOM 773 C C . ARG A 1 106 ? 5.728 1.277 10.349 1.00 73.88 106 ARG A C 1
ATOM 775 O O . ARG A 1 106 ? 5.443 1.047 11.521 1.00 73.88 106 ARG A O 1
ATOM 782 N N . ARG A 1 107 ? 5.327 2.383 9.715 1.00 73.50 107 ARG A N 1
ATOM 783 C CA . ARG A 1 107 ? 4.501 3.427 10.337 1.00 73.50 107 ARG A CA 1
ATOM 784 C C . ARG A 1 107 ? 3.142 2.878 10.765 1.00 73.50 107 ARG A C 1
ATOM 786 O O . ARG A 1 107 ? 2.767 3.063 11.919 1.00 73.50 107 ARG A O 1
ATOM 793 N N . ALA A 1 108 ? 2.466 2.136 9.890 1.00 67.69 108 ALA A N 1
ATOM 794 C CA . ALA A 1 108 ? 1.203 1.480 10.216 1.00 67.69 108 ALA A CA 1
ATOM 795 C C . ALA A 1 108 ? 1.370 0.486 11.377 1.00 67.69 108 ALA A C 1
ATOM 797 O O . ALA A 1 108 ? 0.611 0.523 12.343 1.00 67.69 108 ALA A O 1
ATOM 798 N N . ARG A 1 109 ? 2.414 -0.357 11.348 1.00 70.06 109 ARG A N 1
ATOM 799 C CA . ARG A 1 109 ? 2.724 -1.286 12.450 1.00 70.06 109 ARG A CA 1
ATOM 800 C C . ARG A 1 109 ? 2.983 -0.559 13.769 1.00 70.06 109 ARG A C 1
ATOM 802 O O . ARG A 1 109 ? 2.483 -1.009 14.792 1.00 70.06 109 ARG A O 1
ATOM 809 N N . ARG A 1 110 ? 3.723 0.555 13.757 1.00 73.38 110 ARG A N 1
ATOM 810 C CA . ARG A 1 110 ? 3.971 1.374 14.956 1.00 73.38 110 ARG A CA 1
ATOM 811 C C . ARG A 1 110 ? 2.678 1.963 15.511 1.00 73.38 110 ARG A C 1
ATOM 813 O O . ARG A 1 110 ? 2.446 1.856 16.707 1.00 73.38 110 ARG A O 1
ATOM 820 N N . GLN A 1 111 ? 1.814 2.512 14.657 1.00 72.56 111 GLN A N 1
ATOM 821 C CA . GLN A 1 111 ? 0.501 3.016 15.072 1.00 72.56 111 GLN A CA 1
ATOM 822 C C . GLN A 1 111 ? -0.356 1.907 15.696 1.00 72.56 111 GLN A C 1
ATOM 824 O O . GLN A 1 111 ? -0.913 2.100 16.773 1.00 72.56 111 GLN A O 1
ATOM 829 N N . PHE A 1 112 ? -0.382 0.715 15.092 1.00 68.81 112 PHE A N 1
ATOM 830 C CA . PHE A 1 112 ? -1.070 -0.438 15.676 1.00 68.81 112 PHE A CA 1
ATOM 831 C C . PHE A 1 112 ? -0.462 -0.886 17.008 1.00 68.81 112 PHE A C 1
ATOM 833 O O . PHE A 1 112 ? -1.197 -1.238 17.924 1.00 68.81 112 PHE A O 1
ATOM 840 N N . GLN A 1 113 ? 0.865 -0.877 17.142 1.00 71.06 113 GLN A N 1
ATOM 841 C CA . GLN A 1 113 ? 1.532 -1.218 18.399 1.00 71.06 113 GLN A CA 1
ATOM 842 C C . GLN A 1 113 ? 1.238 -0.198 19.501 1.00 71.06 113 GLN A C 1
ATOM 844 O O . GLN A 1 113 ? 1.041 -0.605 20.641 1.00 71.06 113 GLN A O 1
ATOM 849 N N . LEU A 1 114 ? 1.174 1.094 19.171 1.00 74.12 114 LEU A N 1
ATOM 850 C CA . LEU A 1 114 ? 0.779 2.143 20.111 1.00 74.12 114 LEU A CA 1
ATOM 851 C C . LEU A 1 114 ? -0.669 1.955 20.563 1.00 74.12 114 LEU A C 1
ATOM 853 O O . LEU A 1 114 ? -0.908 1.895 21.762 1.00 74.12 114 LEU A O 1
ATOM 857 N N . LEU A 1 115 ? -1.605 1.741 19.632 1.00 71.19 115 LEU A N 1
ATOM 858 C CA . LEU A 1 115 ? -2.996 1.413 19.971 1.00 71.19 115 LEU A CA 1
ATOM 859 C C . LEU A 1 115 ? -3.083 0.170 20.864 1.00 71.19 115 LEU A C 1
ATOM 861 O O . LEU A 1 115 ? -3.824 0.161 21.837 1.00 71.19 115 LEU A O 1
ATOM 865 N N . ARG A 1 116 ? -2.271 -0.857 20.587 1.00 69.12 116 ARG A N 1
ATOM 866 C CA . ARG A 1 116 ? -2.227 -2.090 21.384 1.00 69.12 116 ARG A CA 1
ATOM 867 C C . ARG A 1 116 ? -1.623 -1.900 22.781 1.00 69.12 116 ARG A C 1
ATOM 869 O O . ARG A 1 116 ? -1.921 -2.696 23.665 1.00 69.12 116 ARG A O 1
ATOM 876 N N . ARG A 1 117 ? -0.740 -0.915 22.967 1.00 70.75 117 ARG A N 1
ATOM 877 C CA . ARG A 1 117 ? -0.152 -0.562 24.273 1.00 70.75 117 ARG A CA 1
ATOM 878 C C . ARG A 1 117 ? -1.067 0.346 25.089 1.00 70.75 117 ARG A C 1
ATOM 880 O O . ARG A 1 117 ? -1.087 0.224 26.302 1.00 70.75 117 ARG A O 1
ATOM 887 N N . LEU A 1 118 ? -1.799 1.237 24.422 1.00 70.75 118 LEU A N 1
ATOM 888 C CA . LEU A 1 118 ? -2.797 2.113 25.041 1.00 70.75 118 LEU A CA 1
ATOM 889 C C . LEU A 1 118 ? -4.103 1.376 25.354 1.00 70.75 118 LEU A C 1
ATOM 891 O O . LEU A 1 118 ? -4.899 1.846 26.160 1.00 70.75 118 LEU A O 1
ATOM 895 N N . SER A 1 119 ? -4.331 0.230 24.711 1.00 69.00 119 SER A N 1
ATOM 896 C CA . SER A 1 119 ? -5.431 -0.653 25.058 1.00 69.00 119 SER A CA 1
ATOM 897 C C . SER A 1 119 ? -5.086 -1.509 26.277 1.00 69.00 119 SER A C 1
ATOM 899 O O . SER A 1 119 ? -4.071 -2.214 26.242 1.00 69.00 119 SER A O 1
ATOM 901 N N . GLY A 1 120 ? -5.945 -1.501 27.290 1.00 64.75 120 GLY A N 1
ATOM 902 C CA . GLY A 1 120 ? -5.878 -2.413 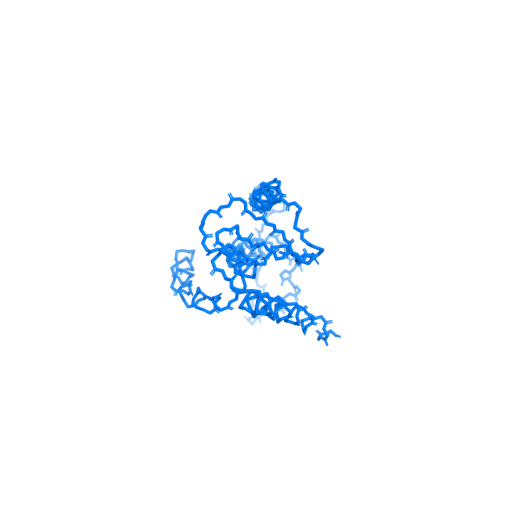28.426 1.00 64.75 120 GLY A CA 1
ATOM 903 C C . GLY A 1 120 ? -6.167 -3.865 28.034 1.00 64.75 120 GLY A C 1
ATOM 904 O O . GLY A 1 120 ? -6.630 -4.169 26.925 1.00 64.75 120 GLY A O 1
ATOM 905 N N . GLU A 1 121 ? -5.859 -4.783 28.948 1.00 62.69 121 GLU A N 1
ATOM 906 C CA . GLU A 1 121 ? -6.362 -6.154 28.877 1.00 62.69 121 GLU A CA 1
ATOM 907 C C . GLU A 1 121 ? -7.875 -6.115 29.123 1.00 62.69 121 GLU A C 1
ATOM 909 O O . GLU A 1 121 ? -8.326 -5.764 30.208 1.00 62.69 121 GLU A O 1
ATOM 914 N N . GLY A 1 122 ? -8.654 -6.378 28.073 1.00 60.28 122 GLY A N 1
ATOM 915 C CA . GLY A 1 122 ? -10.084 -6.657 28.194 1.00 60.28 122 GLY A CA 1
ATOM 916 C C . GLY A 1 122 ? -10.323 -8.160 28.336 1.00 60.28 122 GLY A C 1
ATOM 917 O O . GLY A 1 122 ? -9.370 -8.940 28.405 1.00 60.28 122 GLY A O 1
ATOM 918 N N . GLU A 1 123 ? -11.591 -8.575 28.346 1.00 61.50 123 GLU A N 1
ATOM 919 C CA . GLU A 1 123 ? -11.945 -9.996 28.287 1.00 61.50 123 GLU A CA 1
ATOM 920 C C . GLU A 1 123 ? -11.340 -10.682 27.050 1.00 61.50 123 GLU A C 1
ATOM 922 O O . GLU A 1 123 ? -10.953 -10.030 26.079 1.00 61.50 123 GLU A O 1
ATOM 927 N N . ALA A 1 124 ? -11.268 -12.018 27.068 1.00 60.16 124 ALA A N 1
ATOM 928 C CA . ALA A 1 124 ? -10.584 -12.845 26.065 1.00 60.16 124 ALA A CA 1
ATOM 929 C C . ALA A 1 124 ? -10.913 -12.502 24.591 1.00 60.16 124 ALA A C 1
ATOM 931 O O . ALA A 1 124 ? -10.115 -12.786 23.695 1.00 60.16 124 ALA A O 1
ATOM 932 N N . ASP A 1 125 ? -12.049 -11.845 24.354 1.00 68.50 125 ASP A N 1
ATOM 933 C CA . ASP A 1 125 ? -12.627 -11.558 23.048 1.00 68.50 125 ASP A CA 1
ATOM 934 C C . ASP A 1 125 ? -12.522 -10.094 22.561 1.00 68.50 125 ASP A C 1
ATOM 936 O O . ASP A 1 125 ? -12.801 -9.831 21.384 1.00 68.50 125 ASP A O 1
ATOM 940 N N . TYR A 1 126 ? -12.107 -9.133 23.399 1.00 73.00 126 TYR A N 1
ATOM 941 C CA . TYR A 1 126 ? -11.924 -7.729 22.992 1.00 73.00 126 TYR A CA 1
ATOM 942 C C . TYR A 1 126 ? -10.923 -6.977 23.882 1.00 73.00 126 TYR A C 1
ATOM 944 O O . TYR A 1 126 ? -10.654 -7.337 25.020 1.00 73.00 126 TYR A O 1
ATOM 952 N N . ARG A 1 127 ? -10.327 -5.905 23.356 1.00 78.81 127 ARG A N 1
ATOM 953 C CA . ARG A 1 127 ? -9.435 -5.014 24.109 1.00 78.81 127 ARG A CA 1
ATOM 954 C C . ARG A 1 127 ? -10.119 -3.689 24.389 1.00 78.81 127 ARG A C 1
ATOM 956 O O . ARG A 1 127 ? -10.821 -3.169 23.528 1.00 78.81 127 ARG A O 1
ATOM 963 N N . THR A 1 128 ? -9.872 -3.132 25.564 1.00 78.88 128 THR A N 1
ATOM 964 C CA . THR A 1 128 ? -10.462 -1.864 25.996 1.00 78.88 128 THR A CA 1
ATOM 965 C C . THR A 1 128 ? -9.500 -0.714 25.736 1.00 78.88 128 THR A C 1
ATOM 967 O O . THR A 1 128 ? -8.310 -0.822 26.011 1.00 78.88 128 THR A O 1
ATOM 970 N N . LEU A 1 129 ? -9.979 0.389 25.172 1.00 81.12 129 LEU A N 1
ATOM 971 C CA . LEU A 1 129 ? -9.212 1.614 24.968 1.00 81.12 129 LEU A CA 1
ATOM 972 C C . LEU A 1 129 ? -9.691 2.659 25.973 1.00 81.12 129 LEU A C 1
ATOM 974 O O . LEU A 1 129 ? -10.882 2.970 26.012 1.00 81.12 129 LEU A O 1
ATOM 978 N N . ALA A 1 130 ? -8.766 3.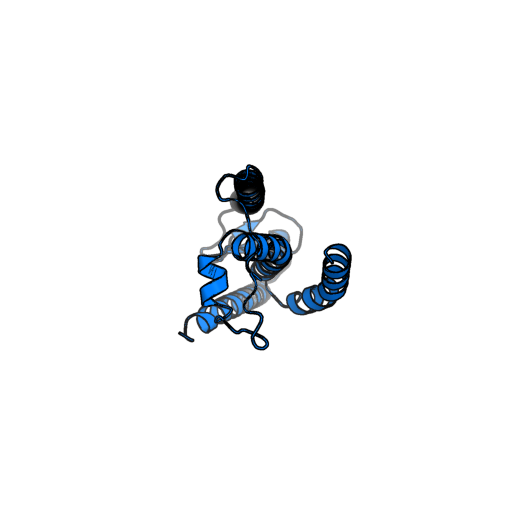236 26.739 1.00 74.69 130 ALA A N 1
ATOM 979 C CA . ALA A 1 130 ? -9.055 4.326 27.667 1.00 74.69 130 ALA A CA 1
ATOM 980 C C . ALA A 1 130 ? -9.343 5.634 26.897 1.00 74.69 130 ALA A C 1
ATOM 982 O O . ALA A 1 130 ? -8.522 6.545 26.844 1.00 74.69 130 ALA A O 1
ATOM 983 N N . SER A 1 131 ? -10.501 5.700 26.240 1.00 76.75 131 SER A N 1
ATOM 984 C CA . SER A 1 131 ? -11.056 6.900 25.613 1.00 76.75 131 SER A CA 1
ATOM 985 C C . SER A 1 131 ? -12.534 7.031 25.981 1.00 76.75 131 SER A C 1
ATOM 987 O O . SER A 1 131 ? -13.237 6.025 26.104 1.00 76.75 131 SER A O 1
ATOM 989 N N . ARG A 1 132 ? -12.991 8.277 26.148 1.00 73.38 132 ARG A N 1
ATOM 990 C CA . ARG A 1 132 ? -14.401 8.630 26.381 1.00 73.38 132 ARG A CA 1
ATOM 991 C C . ARG A 1 132 ? -15.227 8.668 25.093 1.00 73.38 132 ARG A C 1
ATOM 993 O O . ARG A 1 132 ? -16.446 8.754 25.167 1.00 73.38 132 ARG A O 1
ATOM 1000 N N . ASP A 1 133 ? -14.578 8.598 23.934 1.00 77.19 133 ASP A N 1
ATOM 1001 C CA . ASP A 1 133 ? -15.268 8.546 22.647 1.00 77.19 133 ASP A CA 1
ATOM 1002 C C . ASP A 1 133 ? -16.032 7.226 22.486 1.00 77.19 133 ASP A C 1
ATOM 1004 O O . ASP A 1 133 ? -15.668 6.215 23.084 1.00 77.19 133 ASP A O 1
ATOM 1008 N N . LEU A 1 134 ? -17.055 7.205 21.632 1.00 76.62 134 LEU A N 1
ATOM 1009 C CA . LEU A 1 134 ? -17.825 6.007 21.278 1.00 76.62 134 LEU A CA 1
ATOM 1010 C C . LEU A 1 134 ? -17.161 5.319 20.074 1.00 76.62 134 LEU A C 1
ATOM 1012 O O . LEU A 1 134 ? -17.438 5.665 18.926 1.00 76.62 134 LEU A O 1
ATOM 1016 N N . ILE A 1 135 ? -16.232 4.390 20.318 1.00 75.94 135 ILE A N 1
ATOM 1017 C CA . ILE A 1 135 ? -15.416 3.769 19.266 1.00 75.94 135 ILE A CA 1
ATOM 1018 C C . ILE A 1 135 ? -15.431 2.248 19.425 1.00 75.94 135 ILE A C 1
ATOM 1020 O O . ILE A 1 135 ? -14.988 1.713 20.439 1.00 75.94 135 ILE A O 1
ATOM 1024 N N . ALA A 1 136 ? -15.856 1.556 18.371 1.00 76.75 136 ALA A N 1
ATOM 1025 C CA . ALA A 1 136 ? -15.605 0.135 18.161 1.00 76.75 136 ALA A CA 1
ATOM 1026 C C . ALA A 1 136 ? -14.809 -0.027 16.863 1.00 76.75 136 ALA A C 1
ATOM 1028 O O . ALA A 1 136 ? -15.156 0.574 15.845 1.00 76.75 136 ALA A O 1
ATOM 1029 N N . CYS A 1 137 ? -13.715 -0.791 16.880 1.00 73.06 137 CYS A N 1
ATOM 1030 C CA . CYS A 1 137 ? -13.026 -1.140 15.642 1.00 73.06 137 CYS A CA 1
ATOM 1031 C C . CYS A 1 137 ? -12.331 -2.502 15.694 1.00 73.06 137 CYS A C 1
ATOM 1033 O O . CYS A 1 137 ? -11.737 -2.898 16.695 1.00 73.06 137 CYS A O 1
ATOM 1035 N N . CYS A 1 138 ? -12.346 -3.215 14.570 1.00 73.56 138 CYS A N 1
ATOM 1036 C CA . CYS A 1 138 ? -11.552 -4.427 14.384 1.00 73.56 138 CYS A CA 1
ATOM 1037 C C . CYS A 1 138 ? -10.127 -4.107 13.924 1.00 73.56 138 CYS A C 1
ATOM 1039 O O . CYS A 1 138 ? -9.914 -3.456 12.897 1.00 73.56 138 CYS A O 1
ATOM 1041 N N . VAL A 1 139 ? -9.131 -4.624 14.644 1.00 69.94 139 VAL A N 1
ATOM 1042 C CA . VAL A 1 139 ? -7.724 -4.272 14.428 1.00 69.94 139 VAL A CA 1
ATOM 1043 C C . VAL A 1 139 ? -6.865 -5.519 14.315 1.00 69.94 139 VAL A C 1
ATOM 1045 O O . VAL A 1 139 ? -6.880 -6.380 15.185 1.00 69.94 139 VAL A O 1
ATOM 1048 N N . GLY A 1 140 ? -6.074 -5.616 13.249 1.00 62.31 140 GLY A N 1
ATOM 1049 C CA . GLY A 1 140 ? -5.191 -6.758 13.007 1.00 62.31 140 GLY A CA 1
ATOM 1050 C C . GLY A 1 140 ? -5.468 -7.439 11.672 1.00 62.31 140 GLY A C 1
ATOM 1051 O O . GLY A 1 140 ? -6.607 -7.672 11.283 1.00 62.31 140 GLY A O 1
ATOM 1052 N N . LEU A 1 141 ? -4.391 -7.740 10.943 1.00 57.84 141 LEU A N 1
ATOM 1053 C CA . LEU A 1 141 ? -4.478 -8.286 9.587 1.00 57.84 141 LEU A CA 1
ATOM 1054 C C . LEU A 1 141 ? -4.580 -9.819 9.557 1.00 57.84 141 LEU A C 1
ATOM 1056 O O . LEU A 1 141 ? -5.160 -10.367 8.622 1.00 57.84 141 LEU A O 1
ATOM 1060 N N . TRP A 1 142 ? -3.942 -10.485 10.526 1.00 54.25 142 TRP A N 1
ATOM 1061 C CA . TRP A 1 142 ? -3.803 -11.949 10.624 1.00 54.25 142 TRP A CA 1
ATOM 1062 C C . TRP A 1 142 ? -4.549 -12.517 11.838 1.00 54.25 142 TRP A C 1
ATOM 1064 O O . TRP A 1 142 ? -5.197 -13.552 11.728 1.00 54.25 142 TRP A O 1
ATOM 1074 N N . GLN A 1 143 ? -4.521 -11.804 12.964 1.00 61.59 143 GLN A N 1
ATOM 1075 C CA . GLN A 1 143 ? -5.341 -12.068 14.144 1.00 61.59 143 GLN A CA 1
ATOM 1076 C C . GLN A 1 143 ? -6.112 -10.785 14.466 1.00 61.59 143 GLN A C 1
ATOM 1078 O O . GLN A 1 143 ? -5.520 -9.874 15.052 1.00 61.59 143 GLN A O 1
ATOM 1083 N N . PRO A 1 144 ? -7.364 -10.639 14.000 1.00 65.38 144 PRO A N 1
ATOM 1084 C CA . PRO A 1 144 ? -8.167 -9.481 14.366 1.00 65.38 144 PRO A CA 1
ATOM 1085 C C . PRO A 1 144 ? -8.411 -9.500 15.877 1.00 65.38 144 PRO A C 1
ATOM 1087 O O . PRO A 1 144 ? -8.662 -10.546 16.473 1.00 65.38 144 PRO A O 1
ATOM 1090 N N . LYS A 1 145 ? -8.350 -8.334 16.497 1.00 72.44 145 LYS A N 1
ATOM 1091 C CA . LYS A 1 145 ? -8.842 -8.102 17.848 1.00 72.44 145 LYS A CA 1
ATOM 1092 C C . LYS A 1 145 ? -9.813 -6.940 17.777 1.00 72.44 145 LYS A C 1
ATOM 1094 O O . LYS A 1 145 ? -9.508 -5.934 17.134 1.00 72.44 145 LYS A O 1
ATOM 1099 N N . VAL A 1 146 ? -10.975 -7.093 18.397 1.00 78.50 146 VAL A N 1
ATOM 1100 C CA . VAL A 1 146 ? -11.932 -5.994 18.518 1.00 78.50 146 VAL A CA 1
ATOM 1101 C C . VAL A 1 146 ? -11.418 -5.058 19.606 1.00 78.50 146 VAL A C 1
ATOM 1103 O O . VAL A 1 146 ? -11.061 -5.512 20.690 1.00 78.50 146 VAL A O 1
ATOM 1106 N N . LEU A 1 147 ? -11.306 -3.774 19.294 1.00 80.25 147 LEU A N 1
ATOM 1107 C CA . LEU A 1 147 ? -10.997 -2.702 20.230 1.00 80.25 147 LEU A CA 1
ATOM 1108 C C . LEU A 1 147 ? -12.289 -1.937 20.511 1.00 80.25 147 LEU A C 1
ATOM 1110 O O . LEU A 1 147 ? -12.935 -1.461 19.578 1.00 80.25 147 LEU A O 1
ATOM 1114 N N . LEU A 1 148 ? -12.648 -1.829 21.786 1.00 81.50 148 LEU A N 1
ATOM 1115 C CA . LEU A 1 148 ? -13.794 -1.065 22.274 1.00 81.50 148 LEU A CA 1
ATOM 1116 C C . LEU A 1 148 ? -13.283 0.056 23.171 1.00 81.50 148 LEU A C 1
ATOM 1118 O O . LEU A 1 148 ? -12.398 -0.171 23.992 1.00 81.50 148 LEU A O 1
ATOM 1122 N N . SER A 1 149 ? -13.814 1.263 23.038 1.00 84.06 149 SER A N 1
ATOM 1123 C CA . SER A 1 149 ? -13.519 2.339 23.980 1.00 84.06 149 SER A CA 1
ATOM 1124 C C . SER A 1 149 ? -14.292 2.177 25.287 1.00 84.06 149 SER A C 1
ATOM 1126 O O . SER A 1 149 ? -15.393 1.627 25.318 1.00 84.06 149 SER A O 1
ATOM 1128 N N . GLN A 1 150 ? -13.724 2.699 26.372 1.00 81.31 150 GLN A N 1
ATOM 1129 C CA . GLN A 1 150 ? -14.373 2.716 27.680 1.00 81.31 150 GLN A CA 1
ATOM 1130 C C . GLN A 1 150 ? -15.698 3.488 27.633 1.00 81.31 150 GLN A C 1
ATOM 1132 O O . GLN A 1 150 ? -16.708 2.977 28.093 1.00 81.31 150 GLN A O 1
ATOM 1137 N N . GLY A 1 151 ? -15.731 4.639 26.949 1.00 79.50 151 GLY A N 1
ATOM 1138 C CA . GLY A 1 151 ? -16.959 5.419 26.769 1.00 79.50 151 GLY A CA 1
ATOM 1139 C C . GLY A 1 151 ? -18.077 4.673 26.032 1.00 79.50 151 GLY A C 1
ATOM 1140 O O . GLY A 1 151 ? -19.246 4.938 26.282 1.00 79.50 151 GLY A O 1
ATOM 1141 N N . LEU A 1 152 ? -17.744 3.712 25.162 1.00 82.62 152 LEU A N 1
ATOM 1142 C CA . LEU A 1 152 ? -18.736 2.847 24.519 1.00 82.62 152 LEU A CA 1
ATOM 1143 C C . LEU A 1 152 ? -19.251 1.763 25.466 1.00 82.62 152 LEU A C 1
ATOM 1145 O O . LEU A 1 152 ? -20.444 1.483 25.478 1.00 82.62 152 LEU A O 1
ATOM 1149 N N . ILE A 1 153 ? -18.366 1.169 26.264 1.00 82.69 153 ILE A N 1
ATOM 1150 C CA . ILE A 1 153 ? -18.747 0.157 27.256 1.00 82.69 153 ILE A CA 1
ATOM 1151 C C . ILE A 1 153 ? -19.642 0.779 28.330 1.00 82.69 153 ILE A C 1
ATOM 1153 O O . ILE A 1 153 ? -20.659 0.193 28.681 1.00 82.69 153 ILE A O 1
ATOM 1157 N N . ASP A 1 154 ? -19.300 1.980 28.794 1.00 83.50 154 ASP A N 1
ATOM 1158 C CA . ASP A 1 154 ? -20.048 2.688 29.834 1.00 83.50 154 ASP A CA 1
ATOM 1159 C C . ASP A 1 154 ? -21.414 3.191 29.329 1.00 83.50 154 ASP A C 1
ATOM 1161 O O . ASP A 1 154 ? -22.350 3.348 30.113 1.00 83.50 154 ASP A O 1
ATOM 1165 N N . ALA A 1 155 ? -21.544 3.447 28.022 1.00 85.06 155 ALA A N 1
ATOM 1166 C CA . ALA A 1 155 ? -22.771 3.962 27.418 1.00 85.06 155 ALA A CA 1
ATOM 1167 C C . ALA A 1 155 ? -23.778 2.874 27.009 1.00 85.06 155 ALA A C 1
ATOM 1169 O O . ALA A 1 155 ? -24.966 3.178 26.888 1.00 85.06 155 ALA A O 1
ATOM 1170 N N . LEU A 1 156 ? -23.332 1.638 26.756 1.00 85.19 156 LEU A N 1
ATOM 1171 C CA . LEU A 1 156 ? -24.186 0.566 26.233 1.00 85.19 156 LEU A CA 1
ATOM 1172 C C . LEU A 1 156 ? -24.553 -0.458 27.307 1.00 85.19 156 LEU A C 1
ATOM 1174 O O . LEU A 1 156 ? -23.737 -0.867 28.131 1.00 85.19 156 LEU A O 1
ATOM 1178 N N . LYS A 1 157 ? -25.785 -0.969 27.232 1.00 85.38 157 LYS A N 1
ATOM 1179 C CA . LYS A 1 157 ? -26.190 -2.131 28.033 1.00 85.38 157 LYS A CA 1
ATOM 1180 C C . LYS A 1 157 ? -25.501 -3.404 27.514 1.00 85.38 157 LYS A C 1
ATOM 1182 O O . LYS A 1 157 ? -25.207 -3.495 26.320 1.00 85.38 157 LYS A O 1
ATOM 1187 N N . PRO A 1 158 ? -25.337 -4.451 28.347 1.00 79.88 158 PRO A N 1
ATOM 1188 C CA . PRO A 1 158 ? -24.660 -5.691 27.945 1.00 79.88 158 PRO A CA 1
ATOM 1189 C C . PRO A 1 158 ? -25.224 -6.337 26.666 1.00 79.88 158 PRO A C 1
ATOM 1191 O O . PRO A 1 158 ? -24.469 -6.822 25.825 1.00 79.88 158 PRO A O 1
ATOM 1194 N N . GLY A 1 159 ? -26.549 -6.300 26.479 1.00 79.38 159 GLY A N 1
ATOM 1195 C CA . GLY A 1 159 ? -27.198 -6.819 25.270 1.00 79.38 159 GLY A CA 1
ATOM 1196 C C . GLY A 1 159 ? -26.908 -5.995 24.010 1.00 79.38 159 GLY A C 1
ATOM 1197 O O . GLY A 1 159 ? -26.734 -6.558 22.934 1.00 79.38 159 GLY A O 1
ATOM 1198 N N . GLU A 1 160 ? -26.793 -4.674 24.136 1.00 83.31 160 GLU A N 1
ATOM 1199 C CA . GLU A 1 160 ? -26.462 -3.775 23.021 1.00 83.31 160 GLU A CA 1
ATOM 1200 C C . GLU A 1 160 ? -24.984 -3.915 22.638 1.00 83.31 160 GLU A C 1
ATOM 1202 O O . GLU A 1 160 ? -24.640 -3.955 21.456 1.00 83.31 160 GLU A O 1
ATOM 1207 N N . LEU A 1 161 ? -24.110 -4.087 23.635 1.00 82.44 161 LEU A N 1
ATOM 1208 C CA . LEU A 1 161 ? -22.690 -4.356 23.425 1.00 82.44 161 LEU A CA 1
ATOM 1209 C C . LEU A 1 161 ? -22.473 -5.662 22.646 1.00 82.44 161 LEU A C 1
ATOM 1211 O O . LEU A 1 161 ? -21.656 -5.705 21.724 1.00 82.44 161 LEU A O 1
ATOM 1215 N N . ALA A 1 162 ? -23.239 -6.712 22.961 1.00 82.38 162 ALA A N 1
ATOM 1216 C CA . ALA A 1 162 ? -23.186 -7.983 22.240 1.00 82.38 162 ALA A CA 1
ATOM 1217 C C . ALA A 1 162 ? -23.559 -7.831 20.754 1.00 82.38 162 ALA A C 1
ATOM 1219 O O . ALA A 1 162 ? -22.932 -8.455 19.894 1.00 82.38 162 ALA A O 1
ATOM 1220 N N . VAL A 1 163 ? -24.524 -6.961 20.434 1.00 83.62 163 VAL A N 1
ATOM 1221 C CA . VAL A 1 163 ? -24.908 -6.656 19.045 1.00 83.62 163 VAL A CA 1
ATOM 1222 C C . VAL A 1 163 ? -23.784 -5.925 18.311 1.00 83.62 163 VAL A C 1
ATOM 1224 O O . VAL A 1 163 ? -23.446 -6.306 17.189 1.00 83.62 163 VAL A O 1
ATOM 1227 N N . VAL A 1 164 ? -23.154 -4.927 18.940 1.00 83.12 164 VAL A N 1
ATOM 1228 C CA . VAL A 1 164 ? -22.006 -4.210 18.351 1.00 83.12 164 VAL A CA 1
ATOM 1229 C C . VAL A 1 164 ? -20.834 -5.165 18.106 1.00 83.12 164 VAL A C 1
ATOM 1231 O O . VAL A 1 164 ? -20.246 -5.169 17.024 1.00 83.12 164 VAL A O 1
ATOM 1234 N N . LEU A 1 165 ? -20.535 -6.042 19.066 1.00 81.56 165 LEU A N 1
ATOM 1235 C CA . LEU A 1 165 ? -19.505 -7.071 18.917 1.00 81.56 165 LEU A CA 1
ATOM 1236 C C . LEU A 1 165 ? -19.818 -8.045 17.775 1.00 81.56 165 LEU A C 1
ATOM 1238 O O . LEU A 1 165 ? -18.927 -8.384 16.993 1.00 81.56 165 LEU A O 1
ATOM 1242 N N . ALA A 1 166 ? -21.072 -8.485 17.652 1.00 81.19 166 ALA A N 1
ATOM 1243 C CA . ALA A 1 166 ? -21.504 -9.351 16.561 1.00 81.19 166 ALA A CA 1
ATOM 1244 C C . ALA A 1 166 ? -21.381 -8.654 15.195 1.00 81.19 166 ALA A C 1
ATOM 1246 O O . ALA A 1 166 ? -20.893 -9.266 14.242 1.00 81.19 166 ALA A O 1
ATOM 1247 N N . HIS A 1 167 ? -21.746 -7.370 15.111 1.00 81.62 167 HIS A N 1
ATOM 1248 C CA . HIS A 1 167 ? -21.623 -6.560 13.897 1.00 81.62 167 HIS A CA 1
ATOM 1249 C C . HIS A 1 167 ? -20.165 -6.454 13.424 1.00 81.62 167 HIS A C 1
ATOM 1251 O O . HIS A 1 167 ? -19.843 -6.779 12.278 1.00 81.62 167 HIS A O 1
ATOM 1257 N N . GLU A 1 168 ? -19.261 -6.088 14.332 1.00 80.06 168 GLU A N 1
ATOM 1258 C CA . GLU A 1 168 ? -17.830 -5.960 14.048 1.00 80.06 168 GLU A CA 1
ATOM 1259 C C . GLU A 1 168 ? -17.197 -7.306 13.642 1.00 80.06 168 GLU A C 1
ATOM 1261 O O . GLU A 1 168 ? -16.403 -7.388 12.697 1.00 80.06 168 GLU A O 1
ATOM 1266 N N . ARG A 1 169 ? -17.608 -8.407 14.286 1.00 76.19 169 ARG A N 1
ATOM 1267 C CA . ARG A 1 169 ? -17.167 -9.764 13.921 1.00 76.19 169 ARG A CA 1
ATOM 1268 C C . ARG A 1 169 ? -17.655 -10.187 12.541 1.00 76.19 169 ARG A C 1
ATOM 1270 O O . ARG A 1 169 ? -16.871 -10.765 11.786 1.00 76.19 169 ARG A O 1
ATOM 1277 N N . ALA A 1 170 ? -18.907 -9.900 12.196 1.00 76.94 170 ALA A N 1
ATOM 1278 C CA . ALA A 1 170 ? -19.461 -10.211 10.881 1.00 76.94 170 ALA A CA 1
ATOM 1279 C C . ALA A 1 170 ? -18.722 -9.448 9.768 1.00 76.94 170 ALA A C 1
ATOM 1281 O O . ALA A 1 170 ? -18.379 -10.028 8.728 1.00 76.94 170 ALA A O 1
ATOM 1282 N N . ALA A 1 171 ? -18.380 -8.179 10.014 1.00 72.94 171 ALA A N 1
ATOM 1283 C CA . ALA A 1 171 ? -17.552 -7.386 9.108 1.00 72.94 171 ALA A CA 1
ATOM 1284 C C . ALA A 1 171 ? -16.156 -8.012 8.910 1.00 72.94 171 ALA A C 1
ATOM 1286 O O . ALA A 1 171 ? -15.671 -8.116 7.776 1.00 72.94 171 ALA A O 1
ATOM 1287 N N . TYR A 1 172 ? -15.525 -8.513 9.982 1.00 70.81 172 TYR A N 1
ATOM 1288 C CA . TYR A 1 172 ? -14.262 -9.253 9.875 1.00 70.81 172 TYR A CA 1
ATOM 1289 C C . TYR A 1 172 ? -14.399 -10.562 9.083 1.00 70.81 172 TYR A C 1
ATOM 1291 O O . TYR A 1 172 ? -13.585 -10.833 8.195 1.00 70.81 172 TYR A O 1
ATOM 1299 N N . GLN A 1 173 ? -15.397 -11.390 9.401 1.00 68.88 173 GLN A N 1
ATOM 1300 C CA . GLN A 1 173 ? -15.591 -12.688 8.749 1.00 68.88 173 GLN A CA 1
ATOM 1301 C C . GLN A 1 173 ? -15.795 -12.520 7.242 1.00 68.88 173 GLN A C 1
ATOM 1303 O O . GLN A 1 173 ? -15.128 -13.199 6.460 1.00 68.88 173 GLN A O 1
ATOM 1308 N N . SER A 1 174 ? -16.593 -11.531 6.840 1.00 66.38 174 SER A N 1
ATOM 1309 C CA . SER A 1 174 ? -16.809 -11.171 5.435 1.00 66.38 174 SER A CA 1
ATOM 1310 C C . SER A 1 174 ? -15.502 -10.751 4.743 1.00 66.38 174 SER A C 1
ATOM 1312 O O . SER A 1 174 ? -15.181 -11.226 3.650 1.00 66.38 174 SER A O 1
ATOM 1314 N N . ALA A 1 175 ? -14.670 -9.937 5.409 1.00 63.50 175 ALA A N 1
ATOM 1315 C CA . ALA A 1 175 ? -13.354 -9.545 4.892 1.00 63.50 175 ALA A CA 1
ATOM 1316 C C . ALA A 1 175 ? -12.365 -10.726 4.785 1.00 63.50 175 ALA A C 1
ATOM 1318 O O . ALA A 1 175 ? -11.516 -10.755 3.887 1.00 63.50 175 ALA A O 1
ATOM 1319 N N . ARG A 1 176 ? -12.464 -11.719 5.679 1.00 62.03 176 ARG A N 1
ATOM 1320 C CA . ARG A 1 176 ? -11.652 -12.947 5.645 1.00 62.03 176 ARG A CA 1
ATOM 1321 C C . ARG A 1 176 ? -12.106 -13.900 4.536 1.00 62.03 176 ARG A C 1
ATOM 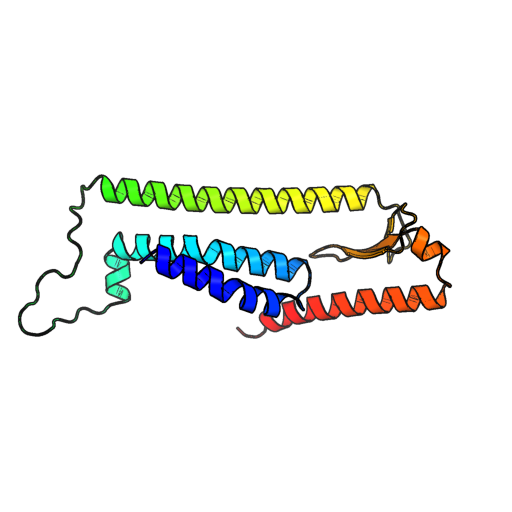1323 O O . ARG A 1 176 ? -11.259 -14.490 3.867 1.00 62.03 176 ARG A O 1
ATOM 1330 N N . GLN A 1 177 ? -13.412 -14.046 4.329 1.00 59.84 177 GLN A N 1
ATOM 1331 C CA . GLN A 1 177 ? -13.984 -14.932 3.312 1.00 59.84 177 GLN A CA 1
ATOM 1332 C C . GLN A 1 177 ? -13.680 -14.422 1.897 1.00 59.84 177 GLN A C 1
ATOM 1334 O O . GLN A 1 177 ? -13.257 -15.209 1.052 1.00 59.84 177 GLN A O 1
ATOM 1339 N N . GLY A 1 178 ? -13.715 -13.100 1.682 1.00 53.84 178 GLY A N 1
ATOM 1340 C CA . GLY A 1 178 ? -13.244 -12.475 0.439 1.00 53.84 178 GLY A CA 1
ATOM 1341 C C . GLY A 1 178 ? -11.759 -12.731 0.132 1.00 53.84 178 GLY A C 1
ATOM 1342 O O . GLY A 1 178 ? -11.391 -12.860 -1.029 1.00 53.84 178 GLY A O 1
ATOM 1343 N N . ARG A 1 179 ? -10.907 -12.893 1.158 1.00 50.81 179 ARG A N 1
ATOM 1344 C CA . ARG A 1 179 ? -9.490 -13.293 1.002 1.00 50.81 179 ARG A CA 1
ATOM 1345 C C . ARG A 1 179 ? -9.288 -14.785 0.712 1.00 50.81 179 ARG A C 1
ATOM 1347 O O . ARG A 1 179 ? -8.280 -15.142 0.112 1.00 50.81 179 ARG A O 1
ATOM 1354 N N . ARG A 1 180 ? -10.197 -15.659 1.164 1.00 44.41 180 ARG A N 1
ATOM 1355 C CA . ARG A 1 180 ? -10.148 -17.108 0.876 1.00 44.41 180 ARG A CA 1
ATOM 1356 C C . ARG A 1 180 ? -10.758 -17.451 -0.486 1.00 44.41 180 ARG A C 1
ATOM 1358 O O . ARG A 1 180 ? -10.251 -18.350 -1.145 1.00 44.41 180 ARG A O 1
ATOM 1365 N N . GLY A 1 181 ? -11.762 -16.702 -0.947 1.00 40.31 181 GLY A N 1
ATOM 1366 C CA . GLY A 1 181 ? -12.365 -16.876 -2.276 1.00 40.31 181 GLY A CA 1
ATOM 1367 C C . GLY A 1 181 ? -11.405 -16.608 -3.443 1.00 40.31 181 GLY A C 1
ATOM 1368 O O . GLY A 1 181 ? -11.567 -17.185 -4.511 1.00 40.31 181 GLY A O 1
ATOM 1369 N N . THR A 1 182 ? -10.353 -15.810 -3.232 1.00 45.12 182 THR A N 1
ATOM 1370 C CA . THR A 1 182 ? -9.274 -15.591 -4.213 1.00 45.12 182 THR A CA 1
ATOM 1371 C C . THR A 1 182 ? -8.178 -16.664 -4.191 1.00 45.12 182 THR A C 1
ATOM 1373 O O . THR A 1 182 ? -7.285 -16.615 -5.023 1.00 45.12 182 THR A O 1
ATOM 1376 N N . SER A 1 183 ? -8.225 -17.622 -3.257 1.00 38.94 183 SER A N 1
ATOM 1377 C CA . SER A 1 183 ? -7.230 -18.702 -3.119 1.00 38.94 183 SER A CA 1
ATOM 1378 C C . SER A 1 183 ? -7.724 -20.062 -3.635 1.00 38.94 183 SER A C 1
ATOM 1380 O O . SER A 1 183 ? -6.972 -21.026 -3.571 1.00 38.94 183 SER A O 1
ATOM 1382 N N . LEU A 1 184 ? -8.973 -20.158 -4.106 1.00 38.84 184 LEU A N 1
ATOM 1383 C CA . LEU A 1 184 ? -9.581 -21.399 -4.623 1.00 38.84 184 LEU A CA 1
ATOM 1384 C C . LEU A 1 184 ? -9.922 -21.325 -6.123 1.00 38.84 184 LEU A C 1
ATOM 1386 O O . LEU A 1 184 ? -10.609 -22.193 -6.649 1.00 38.84 184 LEU A O 1
ATOM 1390 N N . ARG A 1 185 ? -9.432 -20.294 -6.822 1.00 38.56 185 ARG A N 1
ATOM 1391 C CA . ARG A 1 185 ? -9.349 -20.255 -8.289 1.00 38.56 185 ARG A CA 1
ATOM 1392 C C . ARG A 1 185 ? -7.876 -20.273 -8.696 1.00 38.56 185 ARG A C 1
ATOM 1394 O O . ARG A 1 185 ? -7.330 -19.257 -9.115 1.00 38.56 185 ARG A O 1
ATOM 1401 N N . SER A 1 186 ? -7.239 -21.417 -8.496 1.00 40.03 186 SER A N 1
ATOM 1402 C CA . SER A 1 186 ? -6.018 -21.823 -9.193 1.00 40.03 186 SER A CA 1
ATOM 1403 C C . SER A 1 186 ? -6.225 -23.253 -9.645 1.00 40.03 186 SER A C 1
ATOM 1405 O O . SER A 1 186 ? -6.521 -24.063 -8.736 1.00 40.03 186 SER A O 1
#

pLDDT: mean 70.79, std 10.01, range [38.56, 85.38]

Secondary structure (DSSP, 8-state):
-HHHHHHHHHHHHHHHHHHGGGS-HHHHHHHHHHHHHHHHHHHHHHHHHHH-HHHHHHHS----SSS-----S----TT-HHHHHHHHHHHHHHHHHHHHHHHHHHHHHHHHHHHHHHEE---TTEEEE--SS--EEEE-SSS-EEEEEHHHHHHS-HHHHHHHHHHHHHHHHHHHHHHHHTTS--

Radius of gyration: 25.29 Å; chains: 1; bounding box: 56×36×79 Å

Foldseek 3Di:
DVVVVVVVLVVCVVVLVVVCPPPDPVVSVVSVLCSVVVVLVVVLVVLCCLLPVVVVCVVDPDDDPPPPPDDPNPPDPPPDPVSVVSVVVSVVVVVVSVVVVVVVVVVVVVVLVVQVVQWDDDPPQATEHADLDADWAWDDDPDTHIYGYPNNVVPDDPVVVVVVSVVRVVVVVVNVVVVVVVVPPD

Sequence (186 aa):
MTVVASLLSAALYPVFARGIRQLSAASRALARLVYASSAPLVALLTAVLVTQPTVARLLIPAHCHGDQCGAHAPVYAPDSLMLLGAAFISSALLFLVLLMLLWALRRARRQFQLLRRLSGEGEADYRTLASRDLIACCVGLWQPKVLLSQGLIDALKPGELAVVLAHERAAYQSARQGRRGTSLRS